Protein AF-A0A5D0XK77-F1 (afdb_monomer_lite)

Sequence (205 aa):
MSGGAGVPVKERVYAAAETISAERPPTVSSVREAAGVSNADATRYLREWREEKAAAGSRIAATPQSVLEQAARLAGSVWADAVALAAEQHAAVEARWVRDSQDKDTELGELVADLDRITTEHTTETAGLRAELAQAAERVTAAESRASLAEEAAAEIRAEISTLTSDLAAARARAETLQHAHDALLQRITPEDTTKEQPREPDSQ

Structure (mmCIF, N/CA/C/O backbone):
data_AF-A0A5D0XK77-F1
#
_entry.id   AF-A0A5D0XK77-F1
#
loop_
_atom_site.group_PDB
_atom_site.id
_atom_site.type_symbol
_atom_site.label_atom_id
_atom_site.label_alt_id
_atom_site.label_comp_id
_atom_site.label_asym_id
_atom_site.label_entity_id
_atom_site.label_seq_id
_atom_site.pdbx_PDB_ins_code
_atom_site.Cartn_x
_atom_site.Cartn_y
_atom_site.Cartn_z
_atom_site.occupancy
_atom_site.B_iso_or_equiv
_atom_site.auth_seq_id
_atom_site.auth_comp_id
_atom_site.auth_asym_id
_atom_site.auth_atom_id
_atom_site.pdbx_PDB_model_num
ATOM 1 N N . MET A 1 1 ? -5.928 16.228 103.025 1.00 36.88 1 MET A N 1
ATOM 2 C CA . MET A 1 1 ? -5.788 15.021 102.183 1.00 36.88 1 MET A CA 1
ATOM 3 C C . MET A 1 1 ? -7.190 14.471 101.968 1.00 36.88 1 MET A C 1
ATOM 5 O O . MET A 1 1 ? -7.782 13.968 102.912 1.00 36.88 1 MET A O 1
ATOM 9 N N . SER A 1 2 ? -7.770 14.734 100.796 1.00 36.78 2 SER A N 1
ATOM 10 C CA . SER A 1 2 ? -9.182 14.470 100.483 1.00 36.78 2 SER A CA 1
ATOM 11 C C . SER A 1 2 ? -9.472 12.973 100.381 1.00 36.78 2 SER A C 1
ATOM 13 O O . SER A 1 2 ? -8.970 12.313 99.477 1.00 36.78 2 SER A O 1
ATOM 15 N N . GLY A 1 3 ? -10.310 12.450 101.277 1.00 38.25 3 GLY A N 1
ATOM 16 C CA . GLY A 1 3 ? -10.939 11.138 101.130 1.00 38.25 3 GLY A CA 1
ATOM 17 C C . GLY A 1 3 ? -12.202 11.273 100.286 1.00 38.25 3 GLY A C 1
ATOM 18 O O . GLY A 1 3 ? -13.253 11.636 100.806 1.00 38.25 3 GLY A O 1
ATOM 19 N N . GLY A 1 4 ? -12.088 11.046 98.977 1.00 40.88 4 GLY A N 1
ATOM 20 C CA . GLY A 1 4 ? -13.243 10.979 98.083 1.00 40.88 4 GLY A CA 1
ATOM 21 C C . GLY A 1 4 ? -14.102 9.757 98.407 1.00 40.88 4 GLY A C 1
ATOM 22 O O . GLY A 1 4 ? -13.574 8.658 98.573 1.00 40.88 4 GLY A O 1
ATOM 23 N N . ALA A 1 5 ? -15.420 9.946 98.495 1.00 49.78 5 ALA A N 1
ATOM 24 C CA . ALA A 1 5 ? -16.385 8.854 98.520 1.00 49.78 5 ALA A CA 1
ATOM 25 C C . ALA A 1 5 ? -16.131 7.947 97.303 1.00 49.78 5 ALA A C 1
ATOM 27 O O . ALA A 1 5 ? -16.272 8.374 96.158 1.00 49.78 5 ALA A O 1
ATOM 28 N N . GLY A 1 6 ? -15.643 6.731 97.552 1.00 56.53 6 GLY A N 1
ATOM 29 C CA . GLY A 1 6 ? -15.184 5.830 96.501 1.00 56.53 6 GLY A CA 1
ATOM 30 C C . GLY A 1 6 ? -16.338 5.391 95.606 1.00 56.53 6 GLY A C 1
ATOM 31 O O . GLY A 1 6 ? -17.315 4.836 96.101 1.00 56.53 6 GLY A O 1
ATOM 32 N N . VAL A 1 7 ? -16.198 5.607 94.295 1.00 73.38 7 VAL A N 1
ATOM 33 C CA . VAL A 1 7 ? -17.106 5.085 93.259 1.00 73.38 7 VAL A CA 1
ATOM 34 C C . VAL A 1 7 ? -17.401 3.604 93.545 1.00 73.38 7 VAL A C 1
ATOM 36 O O . VAL A 1 7 ? -16.442 2.843 93.765 1.00 73.38 7 VAL A O 1
ATOM 39 N N . PRO A 1 8 ? -18.680 3.183 93.574 1.00 85.94 8 PRO A N 1
ATOM 40 C CA . PRO A 1 8 ? -19.057 1.822 93.922 1.00 85.94 8 PRO A CA 1
ATOM 41 C C . PRO A 1 8 ? -18.400 0.808 92.981 1.00 85.94 8 PRO A C 1
ATOM 43 O O . PRO A 1 8 ? -18.187 1.046 91.792 1.00 85.94 8 PRO A O 1
ATOM 46 N N . VAL A 1 9 ? -18.073 -0.362 93.532 1.00 84.25 9 VAL A N 1
ATOM 47 C CA . VAL A 1 9 ? -17.309 -1.425 92.856 1.00 84.25 9 VAL A CA 1
ATOM 48 C C . VAL A 1 9 ? -17.940 -1.836 91.515 1.00 84.25 9 VAL A C 1
ATOM 50 O O . VAL A 1 9 ? -17.213 -2.039 90.544 1.00 84.25 9 VAL A O 1
ATOM 53 N N . LYS A 1 10 ? -19.279 -1.885 91.436 1.00 88.69 10 LYS A N 1
ATOM 54 C CA . LYS A 1 10 ? -20.033 -2.183 90.206 1.00 88.69 10 LYS A CA 1
ATOM 55 C C . LYS A 1 10 ? -19.742 -1.174 89.088 1.00 88.69 10 LYS A C 1
ATOM 57 O O . LYS A 1 10 ? -19.420 -1.578 87.976 1.00 88.69 10 LYS A O 1
ATOM 62 N N . GLU A 1 11 ? -19.799 0.123 89.384 1.00 88.38 11 GLU A N 1
ATOM 63 C CA . GLU A 1 11 ? -19.590 1.189 88.393 1.00 88.38 11 GLU A CA 1
ATOM 64 C C . GLU A 1 11 ? -18.155 1.203 87.862 1.00 88.38 11 GLU A C 1
ATOM 66 O O . GLU A 1 11 ? -17.948 1.366 86.661 1.00 88.38 11 GLU A O 1
ATOM 71 N N . ARG A 1 12 ? -17.159 0.937 88.719 1.00 89.50 12 ARG A N 1
ATOM 72 C CA . ARG A 1 12 ? -15.760 0.812 88.272 1.00 89.50 12 ARG A CA 1
ATOM 73 C C . ARG A 1 12 ? -15.559 -0.370 87.327 1.00 89.50 12 ARG A C 1
ATOM 75 O O . ARG A 1 12 ? -14.852 -0.240 86.332 1.00 89.50 12 ARG A O 1
ATOM 82 N N . VAL A 1 13 ? -16.191 -1.510 87.618 1.00 90.38 13 VAL A N 1
ATOM 83 C CA . VAL A 1 13 ? -16.145 -2.696 86.748 1.00 90.38 13 VAL A CA 1
ATOM 84 C C . VAL A 1 13 ? -16.832 -2.430 85.409 1.00 90.38 13 VAL A C 1
ATOM 86 O O . VAL A 1 13 ? -16.294 -2.818 84.377 1.00 90.38 13 VAL A O 1
ATOM 89 N N . TYR A 1 14 ? -17.974 -1.741 85.405 1.00 92.12 14 TYR A N 1
ATOM 90 C CA . TYR A 1 14 ? -18.723 -1.426 84.184 1.00 92.12 14 TYR A CA 1
ATOM 91 C C . TYR A 1 14 ? -17.971 -0.424 83.304 1.00 92.12 14 TYR A C 1
ATOM 93 O O . TYR A 1 14 ? -17.833 -0.651 82.106 1.00 92.12 14 TYR A O 1
ATOM 101 N N . ALA A 1 15 ? -17.414 0.635 83.896 1.00 91.56 15 ALA A N 1
ATOM 102 C CA . ALA A 1 15 ? -16.595 1.605 83.174 1.00 91.56 15 ALA A CA 1
ATOM 103 C C . ALA A 1 15 ? -15.338 0.952 82.573 1.00 91.56 15 ALA A C 1
ATOM 105 O O . ALA A 1 15 ? -15.026 1.168 81.405 1.00 91.56 15 ALA A O 1
ATOM 106 N N . ALA A 1 16 ? -14.649 0.097 83.337 1.00 89.81 16 ALA A N 1
ATOM 107 C CA . ALA A 1 16 ? -13.505 -0.659 82.832 1.00 89.81 16 ALA A CA 1
ATOM 108 C C . ALA A 1 16 ? -13.902 -1.634 81.711 1.00 89.81 16 ALA A C 1
ATOM 110 O O . ALA A 1 16 ? -13.183 -1.759 80.719 1.00 89.81 16 ALA A O 1
ATOM 111 N N . ALA A 1 17 ? -15.043 -2.315 81.845 1.00 90.44 17 ALA A N 1
ATOM 112 C CA . ALA A 1 17 ? -15.553 -3.223 80.825 1.00 90.44 17 ALA A CA 1
ATOM 113 C C . ALA A 1 17 ? -15.918 -2.487 79.527 1.00 90.44 17 ALA A C 1
ATOM 115 O O . ALA A 1 17 ? -15.561 -2.981 78.460 1.00 90.44 17 ALA A O 1
ATOM 116 N N . GLU A 1 18 ? -16.545 -1.307 79.597 1.00 90.00 18 GLU A N 1
ATOM 117 C CA . GLU A 1 18 ? -16.854 -0.496 78.412 1.00 90.00 18 GLU A CA 1
ATOM 118 C C . GLU A 1 18 ? -15.592 -0.035 77.686 1.00 90.00 18 GLU A C 1
ATOM 120 O O . GLU A 1 18 ? -15.458 -0.302 76.490 1.00 90.00 18 GLU A O 1
ATOM 125 N N . THR A 1 19 ? -14.631 0.548 78.410 1.00 90.94 19 THR A N 1
ATOM 126 C CA . THR A 1 19 ? -13.358 1.004 77.832 1.00 90.94 19 THR A CA 1
ATOM 127 C C . THR A 1 19 ? -12.603 -0.139 77.161 1.00 90.94 19 THR A C 1
ATOM 129 O O . THR A 1 19 ? -12.137 0.004 76.036 1.00 90.94 19 THR A O 1
ATOM 132 N N . ILE A 1 20 ? -12.519 -1.305 77.812 1.00 89.88 20 ILE A N 1
ATOM 133 C CA . ILE A 1 20 ? -11.844 -2.469 77.226 1.00 89.88 20 ILE A CA 1
ATOM 134 C C . ILE A 1 20 ? -12.619 -2.983 76.007 1.00 89.88 20 ILE A C 1
ATOM 136 O O . ILE A 1 20 ? -12.000 -3.326 75.002 1.00 89.88 20 ILE A O 1
ATOM 140 N N . SER A 1 21 ? -13.955 -3.006 76.070 1.00 89.25 21 SER A N 1
ATOM 141 C CA . SER A 1 21 ? -14.803 -3.529 74.993 1.00 89.25 21 SER A CA 1
ATOM 142 C C . SER A 1 21 ? -14.753 -2.732 73.693 1.00 89.25 21 SER A C 1
ATOM 144 O O . SER A 1 21 ? -15.110 -3.286 72.656 1.00 89.25 21 SER A O 1
ATOM 146 N N . ALA A 1 22 ? -14.297 -1.477 73.731 1.00 88.38 22 ALA A N 1
ATOM 147 C CA . ALA A 1 22 ? -14.072 -0.672 72.534 1.00 88.38 22 ALA A CA 1
ATOM 148 C C . ALA A 1 22 ? -12.940 -1.232 71.651 1.00 88.38 22 ALA A C 1
ATOM 150 O O . ALA A 1 22 ? -12.973 -1.063 70.436 1.00 88.38 22 ALA A O 1
ATOM 151 N N . GLU A 1 23 ? -11.965 -1.925 72.247 1.00 87.31 23 GLU A N 1
ATOM 152 C CA . GLU A 1 23 ? -10.785 -2.445 71.545 1.00 87.31 23 GLU A CA 1
ATOM 153 C C . GLU A 1 23 ? -10.752 -3.977 71.484 1.00 87.31 23 GLU A C 1
ATOM 155 O O . GLU A 1 23 ? -10.292 -4.557 70.500 1.00 87.31 23 GLU A O 1
ATOM 160 N N . ARG A 1 24 ? -11.206 -4.662 72.543 1.00 87.69 24 ARG A N 1
ATOM 161 C CA . ARG A 1 24 ? -11.087 -6.122 72.679 1.00 87.69 24 ARG A CA 1
ATOM 162 C C . ARG A 1 24 ? -12.136 -6.721 73.622 1.00 87.69 24 ARG A C 1
ATOM 164 O O . ARG A 1 24 ? -12.625 -6.037 74.517 1.00 87.69 24 ARG A O 1
ATOM 171 N N . PRO A 1 25 ? -12.467 -8.021 73.508 1.00 89.06 25 PRO A N 1
ATOM 172 C CA . PRO A 1 25 ? -13.418 -8.646 74.423 1.00 89.06 25 PRO A CA 1
ATOM 173 C C . PRO A 1 25 ? -12.897 -8.598 75.876 1.00 89.06 25 PRO A C 1
ATOM 175 O O . PRO A 1 25 ? -11.807 -9.109 76.153 1.00 89.06 25 PRO A O 1
ATOM 178 N N . PRO A 1 26 ? -13.647 -8.011 76.830 1.00 90.06 26 PRO A N 1
ATOM 179 C CA . PRO A 1 26 ? -13.177 -7.852 78.200 1.00 90.06 26 PRO A CA 1
ATOM 180 C C . PRO A 1 26 ? -13.084 -9.204 78.907 1.00 90.06 26 PRO A C 1
ATOM 182 O O . PRO A 1 26 ? -14.045 -9.977 78.918 1.00 90.06 26 PRO A O 1
ATOM 185 N N . THR A 1 27 ? -11.941 -9.486 79.533 1.00 92.25 27 THR A N 1
ATOM 186 C CA . THR A 1 27 ? -11.714 -10.684 80.359 1.00 92.25 27 THR A CA 1
ATOM 187 C C . THR A 1 27 ? -11.756 -10.335 81.847 1.00 92.25 27 THR A C 1
ATOM 189 O O . THR A 1 27 ? -11.526 -9.188 82.228 1.00 92.25 27 THR A O 1
ATOM 192 N N . VAL A 1 28 ? -12.010 -11.323 82.713 1.00 89.12 28 VAL A N 1
ATOM 193 C CA . VAL A 1 28 ? -12.039 -11.106 84.174 1.00 89.12 28 VAL A CA 1
ATOM 194 C C . VAL A 1 28 ? -10.702 -10.543 84.670 1.00 89.12 28 VAL A C 1
ATOM 196 O O . VAL A 1 28 ? -10.692 -9.631 85.489 1.00 89.12 28 VAL A O 1
ATOM 199 N N . SER A 1 29 ? -9.576 -11.017 84.121 1.00 89.06 29 SER A N 1
ATOM 200 C CA . SER A 1 29 ? -8.243 -10.525 84.490 1.00 89.06 29 SER A CA 1
ATOM 201 C C . SER A 1 29 ? -8.026 -9.067 84.081 1.00 89.06 29 SER A C 1
ATOM 203 O O . SER A 1 29 ? -7.597 -8.271 84.912 1.00 89.06 29 SER A O 1
ATOM 205 N N . SER A 1 30 ? -8.373 -8.697 82.841 1.00 88.81 30 SER A N 1
ATOM 206 C CA . SER A 1 30 ? -8.177 -7.328 82.341 1.00 88.81 30 SER A CA 1
ATOM 207 C C . SER A 1 30 ? -9.077 -6.313 83.049 1.00 88.81 30 SER A C 1
ATOM 209 O O . SER A 1 30 ? -8.667 -5.187 83.303 1.00 88.81 30 SER A O 1
ATOM 211 N N . VAL A 1 31 ? -10.300 -6.715 83.401 1.00 89.06 31 VAL A N 1
ATOM 212 C CA . VAL A 1 31 ? -11.257 -5.861 84.118 1.00 89.06 31 VAL A CA 1
ATOM 213 C C . VAL A 1 31 ? -10.877 -5.721 85.593 1.00 89.06 31 VAL A C 1
ATOM 215 O O . VAL A 1 31 ? -10.999 -4.636 86.153 1.00 89.06 31 VAL A O 1
ATOM 218 N N . ARG A 1 32 ? -10.354 -6.783 86.219 1.00 92.06 32 ARG A N 1
ATOM 219 C CA . ARG A 1 32 ? -9.823 -6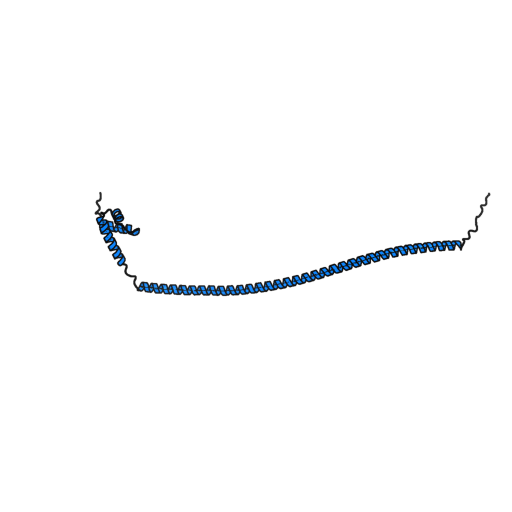.739 87.591 1.00 92.06 32 ARG A CA 1
ATOM 220 C C . ARG A 1 32 ? -8.654 -5.764 87.711 1.00 92.06 32 ARG A C 1
ATOM 222 O O . ARG A 1 32 ? -8.620 -4.978 88.653 1.00 92.06 32 ARG A O 1
ATOM 229 N N . GLU A 1 33 ? -7.720 -5.833 86.766 1.00 88.06 33 GLU A N 1
ATOM 230 C CA . GLU A 1 33 ? -6.540 -4.967 86.714 1.00 88.06 33 GLU A CA 1
ATOM 231 C C . GLU A 1 33 ? -6.928 -3.503 86.473 1.00 88.06 33 GLU A C 1
ATOM 233 O O . GLU A 1 33 ? -6.479 -2.627 87.206 1.00 88.06 33 GLU A O 1
ATOM 238 N N . ALA A 1 34 ? -7.840 -3.246 85.531 1.00 86.12 34 ALA A N 1
ATOM 239 C CA . ALA A 1 34 ? -8.288 -1.894 85.204 1.00 86.12 34 ALA A CA 1
ATOM 240 C C . ALA A 1 34 ? -9.203 -1.255 86.271 1.00 86.12 34 ALA A C 1
ATOM 242 O O . ALA A 1 34 ? -9.146 -0.045 86.476 1.00 86.12 34 ALA A O 1
ATOM 243 N N . ALA A 1 35 ? -10.044 -2.035 86.964 1.00 86.44 35 ALA A N 1
ATOM 244 C CA . ALA A 1 35 ? -10.983 -1.522 87.974 1.00 86.44 35 ALA A CA 1
ATOM 245 C C . ALA A 1 35 ? -10.446 -1.569 89.421 1.00 86.44 35 ALA A C 1
ATOM 247 O O . ALA A 1 35 ? -11.066 -0.990 90.324 1.00 86.44 35 ALA A O 1
ATOM 248 N N . GLY A 1 36 ? -9.334 -2.279 89.661 1.00 85.62 36 GLY A N 1
ATOM 249 C CA . GLY A 1 36 ? -8.714 -2.434 90.982 1.00 85.62 36 GLY A CA 1
ATOM 250 C C . GLY A 1 36 ? -9.610 -3.151 91.999 1.00 85.62 36 GLY A C 1
ATOM 251 O O . GLY A 1 36 ? -9.733 -2.708 93.140 1.00 85.62 36 GLY A O 1
ATOM 252 N N . VAL A 1 37 ? -10.306 -4.213 91.579 1.00 90.19 37 VAL A N 1
ATOM 253 C CA . VAL A 1 37 ? -11.315 -4.925 92.395 1.00 90.19 37 VAL A CA 1
ATOM 254 C C . VAL A 1 37 ? -10.905 -6.367 92.707 1.00 90.19 37 VAL A C 1
ATOM 256 O O . VAL A 1 37 ? -9.938 -6.891 92.153 1.00 90.19 37 VAL A O 1
ATOM 259 N N . SER A 1 38 ? -11.645 -7.036 93.597 1.00 88.44 38 SER A N 1
ATOM 260 C CA . SER A 1 38 ? -11.441 -8.461 93.868 1.00 88.44 38 SER A CA 1
ATOM 261 C C . SER A 1 38 ? -11.836 -9.322 92.655 1.00 88.44 38 SER A C 1
ATOM 263 O O . SER A 1 38 ? -12.651 -8.923 91.820 1.00 88.44 38 SER A O 1
ATOM 265 N N . ASN A 1 39 ? -11.283 -10.535 92.553 1.00 87.88 39 ASN A N 1
ATOM 266 C CA . ASN A 1 39 ? -11.641 -11.471 91.477 1.00 87.88 39 ASN A CA 1
ATOM 267 C C . ASN A 1 39 ? -13.135 -11.865 91.513 1.00 87.88 39 ASN A C 1
ATOM 269 O O . ASN A 1 39 ? -13.759 -12.055 90.467 1.00 87.88 39 ASN A O 1
ATOM 273 N N . ALA A 1 40 ? -13.715 -11.956 92.715 1.00 88.50 40 ALA A N 1
ATOM 274 C CA . ALA A 1 40 ? -15.128 -12.273 92.906 1.00 88.50 40 ALA A CA 1
ATOM 275 C C . ALA A 1 40 ? -16.035 -11.160 92.354 1.00 88.50 40 ALA A C 1
ATOM 277 O O . ALA A 1 40 ? -16.968 -11.445 91.601 1.00 88.50 40 ALA A O 1
ATOM 278 N N . ASP A 1 41 ? -15.709 -9.897 92.647 1.00 88.56 41 ASP A N 1
ATOM 279 C CA . ASP A 1 41 ? -16.465 -8.741 92.156 1.00 88.56 41 ASP A CA 1
ATOM 280 C C . ASP A 1 41 ? -16.315 -8.562 90.642 1.00 88.56 41 ASP A C 1
ATOM 282 O O . ASP A 1 41 ? -17.305 -8.334 89.948 1.00 88.56 41 ASP A O 1
ATOM 286 N N . ALA A 1 42 ? -15.098 -8.731 90.106 1.00 88.12 42 ALA A N 1
ATOM 287 C CA . ALA A 1 42 ? -14.850 -8.675 88.664 1.00 88.12 42 ALA A CA 1
ATOM 288 C C . ALA A 1 42 ? -15.654 -9.742 87.910 1.00 88.12 42 ALA A C 1
ATOM 290 O O . ALA A 1 42 ? -16.276 -9.436 86.899 1.00 88.12 42 ALA A O 1
ATOM 291 N N . THR A 1 43 ? -15.687 -10.982 88.409 1.00 89.25 43 THR A N 1
ATOM 292 C CA . THR A 1 43 ? -16.441 -12.077 87.776 1.00 89.25 43 THR A CA 1
ATOM 293 C C . THR A 1 43 ? -17.946 -11.815 87.810 1.00 89.25 43 THR A C 1
ATOM 295 O O . THR A 1 43 ? -18.623 -11.981 86.794 1.00 89.25 43 THR A O 1
ATOM 298 N N . ARG A 1 44 ? -18.471 -11.378 88.962 1.00 90.75 44 ARG A N 1
ATOM 299 C CA . ARG A 1 44 ? -19.900 -11.107 89.141 1.00 90.75 44 ARG A CA 1
ATOM 300 C C . ARG A 1 44 ? -20.369 -9.953 88.258 1.00 90.75 44 ARG A C 1
ATOM 302 O O . ARG A 1 44 ? -21.277 -10.136 87.451 1.00 90.75 44 ARG A O 1
ATOM 309 N N . TYR A 1 45 ? -19.738 -8.789 88.381 1.00 91.88 45 TYR A N 1
ATOM 310 C CA . TYR A 1 45 ? -20.198 -7.585 87.694 1.00 91.88 45 TYR A CA 1
ATOM 311 C C . TYR A 1 45 ? -19.871 -7.595 86.197 1.00 91.88 45 TYR A C 1
ATOM 313 O O . TYR A 1 45 ? -20.648 -7.048 85.424 1.00 91.88 45 TYR A O 1
ATOM 321 N N . LEU A 1 46 ? -18.807 -8.276 85.747 1.00 91.38 46 LEU A N 1
ATOM 322 C CA . LEU A 1 46 ? -18.573 -8.474 84.310 1.00 91.38 46 LEU A CA 1
ATOM 323 C C . LEU A 1 46 ? -19.642 -9.371 83.676 1.00 91.38 46 LEU A C 1
ATOM 325 O O . LEU A 1 46 ? -20.032 -9.134 82.534 1.00 91.38 46 LEU A O 1
ATOM 329 N N . ARG A 1 47 ? -20.125 -10.395 84.396 1.00 91.62 47 ARG A N 1
ATOM 330 C CA . ARG A 1 47 ? -21.238 -11.226 83.920 1.00 91.62 47 ARG A CA 1
ATOM 331 C C . ARG A 1 47 ? -22.521 -10.404 83.810 1.00 91.62 47 ARG A C 1
ATOM 333 O O . ARG A 1 47 ? -23.130 -10.415 82.747 1.00 91.62 47 ARG A O 1
ATOM 340 N N . GLU A 1 48 ? -22.862 -9.647 84.854 1.00 92.62 48 GLU A N 1
ATOM 341 C CA . GLU A 1 48 ? -24.026 -8.748 84.842 1.00 92.62 48 GLU A CA 1
ATOM 342 C C . GLU A 1 48 ? -23.926 -7.717 83.698 1.00 92.62 48 GLU A C 1
ATOM 344 O O . GLU A 1 48 ? -24.881 -7.537 82.953 1.00 92.62 48 GLU A O 1
ATOM 349 N N . TRP A 1 49 ? -22.752 -7.114 83.468 1.00 93.00 49 TRP A N 1
ATOM 350 C CA . TRP A 1 49 ? -22.533 -6.180 82.355 1.00 93.00 49 TRP A CA 1
ATOM 351 C C . TRP A 1 49 ? -22.710 -6.843 80.980 1.00 93.00 49 TRP A C 1
ATOM 353 O O . TRP A 1 49 ? -23.312 -6.256 80.084 1.00 93.00 49 TRP A O 1
ATOM 363 N N . ARG A 1 50 ? -22.221 -8.079 80.791 1.00 89.94 50 ARG A N 1
ATOM 364 C CA . ARG A 1 50 ? -22.414 -8.822 79.530 1.00 89.94 50 ARG A CA 1
ATOM 365 C C . ARG A 1 50 ? -23.887 -9.136 79.282 1.00 89.94 50 ARG A C 1
ATOM 367 O O . ARG A 1 50 ? -24.341 -9.017 78.148 1.00 89.94 50 ARG A O 1
ATOM 374 N N . GLU A 1 51 ? -24.615 -9.526 80.324 1.00 89.06 51 GLU A N 1
ATOM 375 C CA . GLU A 1 51 ? -26.058 -9.779 80.263 1.00 89.06 51 GLU A CA 1
ATOM 376 C C . GLU A 1 51 ? -26.831 -8.488 79.943 1.00 89.06 51 GLU A C 1
ATOM 378 O O . GLU A 1 51 ? -27.678 -8.490 79.049 1.00 89.06 51 GLU A O 1
ATOM 383 N N . GLU A 1 52 ? -26.485 -7.363 80.578 1.00 86.62 52 GLU A N 1
ATOM 384 C CA . GLU A 1 52 ? -27.087 -6.052 80.301 1.00 86.62 52 GLU A CA 1
ATOM 385 C C . GLU A 1 52 ? -26.772 -5.555 78.877 1.00 86.62 52 GLU A C 1
ATOM 387 O O . GLU A 1 52 ? -27.672 -5.078 78.183 1.00 86.62 52 GLU A O 1
ATOM 392 N N . LYS A 1 53 ? -25.535 -5.723 78.388 1.00 83.75 53 LYS A N 1
ATOM 393 C CA . LYS A 1 53 ? -25.128 -5.332 77.025 1.00 83.75 53 LYS A CA 1
ATOM 394 C C . LYS A 1 53 ? -25.787 -6.201 75.951 1.00 83.75 53 LYS A C 1
ATOM 396 O O . LYS A 1 53 ? -26.230 -5.679 74.929 1.00 83.75 53 LYS A O 1
ATOM 401 N N . ALA A 1 54 ? -25.923 -7.505 76.193 1.00 81.56 54 ALA A N 1
ATOM 402 C CA . ALA A 1 54 ? -26.674 -8.403 75.316 1.00 81.56 54 ALA A CA 1
ATOM 403 C C . ALA A 1 54 ? -28.171 -8.044 75.286 1.00 81.56 54 ALA A C 1
ATOM 405 O O . ALA A 1 54 ? -28.774 -7.965 74.213 1.00 81.56 54 ALA A O 1
ATOM 406 N N . ALA A 1 55 ? -28.760 -7.742 76.447 1.00 78.69 55 ALA A N 1
ATOM 407 C CA . ALA A 1 55 ? -30.142 -7.282 76.542 1.00 78.69 55 ALA A CA 1
ATOM 408 C C . ALA A 1 55 ? -30.354 -5.910 75.878 1.00 78.69 55 ALA A C 1
ATOM 410 O O . ALA A 1 55 ? -31.411 -5.671 75.300 1.00 78.69 55 ALA A O 1
ATOM 411 N N . ALA A 1 56 ? -29.362 -5.016 75.918 1.00 74.56 56 ALA A N 1
ATOM 412 C CA . ALA A 1 56 ? -29.391 -3.736 75.211 1.00 74.56 56 ALA A CA 1
ATOM 413 C C . ALA A 1 56 ? -29.285 -3.912 73.686 1.00 74.56 56 ALA A C 1
ATOM 415 O O . ALA A 1 56 ? -30.030 -3.265 72.953 1.00 74.56 56 ALA A O 1
ATOM 416 N N . GLY A 1 57 ? -28.443 -4.834 73.202 1.00 64.75 57 GLY A N 1
ATOM 417 C CA . GLY A 1 57 ? -28.365 -5.193 71.778 1.00 64.75 57 GLY A CA 1
ATOM 418 C C . GLY A 1 57 ? -29.677 -5.771 71.235 1.00 64.75 57 GLY A C 1
ATOM 419 O O . GLY A 1 57 ? -30.075 -5.467 70.114 1.00 64.75 57 GLY A O 1
ATOM 420 N N . SER A 1 58 ? -30.414 -6.510 72.067 1.00 59.28 58 SER A N 1
ATOM 421 C CA . SER A 1 58 ? -31.765 -7.000 71.761 1.00 59.28 58 SER A CA 1
ATOM 422 C C . SER A 1 58 ? -32.837 -5.896 71.693 1.00 59.28 58 SER A C 1
ATOM 424 O O . SER A 1 58 ? -33.944 -6.175 71.233 1.00 59.28 58 SER A O 1
ATOM 426 N N . ARG A 1 59 ? -32.559 -4.667 72.158 1.00 57.25 59 ARG A N 1
ATOM 427 C CA . ARG A 1 59 ? -33.499 -3.526 72.122 1.00 57.25 59 ARG A CA 1
ATOM 428 C C . ARG A 1 59 ? -33.323 -2.622 70.904 1.00 57.25 59 ARG A C 1
ATOM 430 O O . ARG A 1 59 ? -34.038 -1.626 70.802 1.00 57.25 59 ARG A O 1
ATOM 437 N N . ILE A 1 60 ? -32.410 -2.940 69.983 1.00 59.94 60 ILE A N 1
ATOM 438 C CA . ILE A 1 60 ? -32.393 -2.280 68.676 1.00 59.94 60 ILE A CA 1
ATOM 439 C C . ILE A 1 60 ? -33.671 -2.726 67.962 1.00 59.94 60 ILE A C 1
ATOM 441 O O . ILE A 1 60 ? -33.764 -3.848 67.469 1.00 59.94 60 ILE A O 1
ATOM 445 N N . ALA A 1 61 ? -34.694 -1.872 68.002 1.00 64.94 61 ALA A N 1
ATOM 446 C CA . ALA A 1 61 ? -35.966 -2.126 67.348 1.00 64.94 61 ALA A CA 1
ATOM 447 C C . ALA A 1 61 ? -35.720 -2.454 65.869 1.00 64.94 61 ALA A C 1
ATOM 449 O O . ALA A 1 61 ? -34.903 -1.801 65.216 1.00 64.94 61 ALA A O 1
ATOM 450 N N . ALA A 1 62 ? -36.418 -3.470 65.356 1.00 74.38 62 ALA A N 1
ATOM 451 C CA . ALA A 1 62 ? -36.370 -3.812 63.941 1.00 74.38 62 ALA A CA 1
ATOM 452 C C . ALA A 1 62 ? -36.608 -2.551 63.097 1.00 74.38 62 ALA A C 1
ATOM 454 O O . ALA A 1 62 ? -37.502 -1.755 63.406 1.00 74.38 62 ALA A O 1
ATOM 455 N N . THR A 1 63 ? -35.792 -2.353 62.058 1.00 77.25 63 THR A N 1
ATOM 456 C CA . THR A 1 63 ? -35.943 -1.222 61.139 1.00 77.25 63 THR A CA 1
ATOM 457 C C . THR A 1 63 ? -37.393 -1.165 60.646 1.00 77.25 63 THR A C 1
ATOM 459 O O . THR A 1 63 ? -37.902 -2.190 60.187 1.00 77.25 63 THR A O 1
ATOM 462 N N . PRO A 1 64 ? -38.083 -0.013 60.747 1.00 88.94 64 PRO A N 1
ATOM 463 C CA . PRO A 1 64 ? -39.483 0.081 60.354 1.00 88.94 64 PRO A CA 1
ATOM 464 C C . PRO A 1 64 ? -39.693 -0.352 58.901 1.00 88.94 64 PRO A C 1
ATOM 466 O O . PRO A 1 64 ? -38.961 0.081 58.010 1.00 88.94 64 PRO A O 1
ATOM 469 N N . GLN A 1 65 ? -40.724 -1.162 58.654 1.00 85.69 65 GLN A N 1
ATOM 470 C CA . GLN A 1 65 ? -41.011 -1.730 57.331 1.00 85.69 65 GLN A CA 1
ATOM 471 C C . GLN A 1 65 ? -41.163 -0.657 56.240 1.00 85.69 65 GLN A C 1
ATOM 473 O O . GLN A 1 65 ? -40.716 -0.848 55.113 1.00 85.69 65 GLN A O 1
ATOM 478 N N . SER A 1 66 ? -41.709 0.510 56.589 1.00 89.31 66 SER A N 1
ATOM 479 C CA . SER A 1 66 ? -41.844 1.650 55.676 1.00 89.31 66 SER A CA 1
ATOM 480 C C . SER A 1 66 ? -40.502 2.164 55.142 1.00 89.31 66 SER A C 1
ATOM 482 O O . SER A 1 66 ? -40.423 2.573 53.986 1.00 89.31 66 SER A O 1
ATOM 484 N N . VAL A 1 67 ? -39.436 2.113 55.948 1.00 91.88 67 VAL A N 1
ATOM 485 C CA . VAL A 1 67 ? -38.084 2.514 55.529 1.00 91.88 67 VAL A CA 1
ATOM 486 C C . VAL A 1 67 ? -37.501 1.482 54.566 1.00 91.88 67 VAL A C 1
ATOM 488 O O . VAL A 1 67 ? -36.897 1.857 53.564 1.00 91.88 67 VAL A O 1
ATOM 491 N N . LEU A 1 68 ? -37.726 0.189 54.819 1.00 92.62 68 LEU A N 1
ATOM 492 C CA . LEU A 1 68 ? -37.290 -0.886 53.921 1.00 92.62 68 LEU A CA 1
ATOM 493 C C . LEU A 1 68 ? -38.001 -0.811 52.563 1.00 92.62 68 LEU A C 1
ATOM 495 O O . LEU A 1 68 ? -37.359 -0.948 51.524 1.00 92.62 68 LEU A O 1
ATOM 499 N N . GLU A 1 69 ? -39.304 -0.529 52.551 1.00 94.81 69 GLU A N 1
ATOM 500 C CA . GLU A 1 69 ? -40.071 -0.343 51.315 1.00 94.81 69 GLU A CA 1
ATOM 501 C C . GLU A 1 69 ? -39.605 0.878 50.517 1.00 94.81 69 GLU A C 1
ATOM 503 O O . GLU A 1 69 ? -39.484 0.808 49.294 1.00 94.81 69 GLU A O 1
ATOM 508 N N . GLN A 1 70 ? -39.315 1.997 51.188 1.00 95.81 70 GLN A N 1
ATOM 509 C CA . GLN A 1 70 ? -38.765 3.186 50.535 1.00 95.81 70 GLN A CA 1
ATOM 510 C C . GLN A 1 70 ? -37.368 2.924 49.968 1.00 95.81 70 GLN A C 1
ATOM 512 O O . GLN A 1 70 ? -37.099 3.293 48.825 1.00 95.81 70 GLN A O 1
ATOM 517 N N . ALA A 1 71 ? -36.506 2.236 50.721 1.00 94.00 71 ALA A N 1
ATOM 518 C CA . ALA A 1 71 ? -35.182 1.841 50.256 1.00 94.00 71 ALA A CA 1
ATOM 519 C C . ALA A 1 71 ? -35.264 0.918 49.029 1.00 94.00 71 ALA A C 1
ATOM 521 O O . ALA A 1 71 ? -34.538 1.127 48.060 1.00 94.00 71 ALA A O 1
ATOM 522 N N . ALA A 1 72 ? -36.189 -0.046 49.022 1.00 95.06 72 ALA A N 1
ATOM 523 C CA . ALA A 1 72 ? -36.409 -0.928 47.879 1.00 95.06 72 ALA A CA 1
ATOM 524 C C . ALA A 1 72 ? -36.909 -0.166 46.639 1.00 95.06 72 ALA A C 1
ATOM 526 O O . ALA A 1 72 ? -36.438 -0.422 45.532 1.00 95.06 72 ALA A O 1
ATOM 527 N N . ARG A 1 73 ? -37.821 0.803 46.811 1.00 96.19 73 ARG A N 1
ATOM 528 C CA . ARG A 1 73 ? -38.301 1.653 45.705 1.00 96.19 73 ARG A CA 1
ATOM 529 C C . ARG A 1 73 ? -37.184 2.516 45.121 1.00 96.19 73 ARG A C 1
ATOM 531 O O . ARG A 1 73 ? -37.058 2.575 43.904 1.00 96.19 73 ARG A O 1
ATOM 538 N N . LEU A 1 74 ? -36.369 3.138 45.975 1.00 97.38 74 LEU A N 1
ATOM 539 C CA . LEU A 1 74 ? -35.213 3.939 45.557 1.00 97.38 74 LEU A CA 1
ATOM 540 C C . LEU A 1 74 ? -34.160 3.086 44.844 1.00 97.38 74 LEU A C 1
ATOM 542 O O . LEU A 1 74 ? -33.649 3.481 43.802 1.00 97.38 74 LEU A O 1
ATOM 546 N N . ALA A 1 75 ? -33.857 1.895 45.364 1.00 96.75 75 ALA A N 1
ATOM 547 C CA . ALA A 1 75 ? -32.948 0.967 44.698 1.00 96.75 75 ALA A CA 1
ATOM 548 C C . ALA A 1 75 ? -33.483 0.555 43.317 1.00 96.75 75 ALA A C 1
ATOM 550 O O . ALA A 1 75 ? -32.724 0.513 42.352 1.00 96.75 75 ALA A O 1
ATOM 551 N N . GLY A 1 76 ? -34.794 0.315 43.209 1.00 97.31 76 GLY A N 1
ATOM 552 C CA . GLY A 1 76 ? -35.460 0.020 41.943 1.00 97.31 76 GLY A CA 1
ATOM 553 C C . GLY A 1 76 ? -35.377 1.167 40.933 1.00 97.31 76 GLY A C 1
ATOM 554 O O . GLY A 1 76 ? -35.068 0.915 39.771 1.00 97.31 76 GLY A O 1
ATOM 555 N N . SER A 1 77 ? -35.599 2.417 41.360 1.00 97.75 77 SER A N 1
ATOM 556 C CA . SER A 1 77 ? -35.492 3.577 40.464 1.00 97.75 77 SER A CA 1
ATOM 557 C C . SER A 1 77 ? -34.053 3.817 40.014 1.00 97.75 77 SER A C 1
ATOM 559 O O . SER A 1 77 ? -33.812 3.962 38.823 1.00 97.75 77 SER A O 1
ATOM 561 N N . VAL A 1 78 ? -33.084 3.760 40.935 1.00 98.19 78 VAL A N 1
ATOM 562 C CA . VAL A 1 78 ? -31.658 3.925 40.601 1.00 98.19 78 VAL A CA 1
ATOM 563 C C . VAL A 1 78 ? -31.186 2.832 39.643 1.00 98.19 78 VAL A C 1
ATOM 565 O O . VAL A 1 78 ? -30.427 3.109 38.719 1.00 98.19 78 VAL A O 1
ATOM 568 N N . TRP A 1 79 ? -31.643 1.592 39.831 1.00 98.06 79 TRP A N 1
ATOM 569 C CA . TRP A 1 79 ? -31.335 0.507 38.905 1.00 98.06 79 TRP A CA 1
ATOM 570 C C . TRP A 1 79 ? -31.947 0.739 37.521 1.00 98.06 79 TRP A C 1
ATOM 572 O O . TRP A 1 79 ? -31.261 0.557 36.520 1.00 98.06 79 TRP A O 1
ATOM 582 N N . ALA A 1 80 ? -33.212 1.161 37.451 1.00 98.06 80 ALA A N 1
ATOM 583 C CA . ALA A 1 80 ? -33.866 1.467 36.182 1.00 98.06 80 ALA A CA 1
ATOM 584 C C . ALA A 1 80 ? -33.140 2.591 35.425 1.00 98.06 80 ALA A C 1
ATOM 586 O O . ALA A 1 80 ? -32.868 2.439 34.235 1.00 98.06 80 ALA A O 1
ATOM 587 N N . ASP A 1 81 ? -32.751 3.659 36.125 1.00 98.12 81 ASP A N 1
ATOM 588 C CA . ASP A 1 81 ? -31.989 4.772 35.551 1.00 98.12 81 ASP A CA 1
ATOM 589 C C . ASP A 1 81 ? -30.602 4.315 35.076 1.00 98.12 81 ASP A C 1
ATOM 591 O O . ASP A 1 81 ? -30.166 4.665 33.979 1.00 98.12 81 ASP A O 1
ATOM 595 N N . ALA A 1 82 ? -29.917 3.477 35.863 1.00 98.06 82 ALA A N 1
ATOM 596 C CA . ALA A 1 82 ? -28.623 2.917 35.486 1.00 98.06 82 ALA A CA 1
ATOM 597 C C . ALA A 1 82 ? -28.719 2.026 34.237 1.00 98.06 82 ALA A C 1
ATOM 599 O O . ALA A 1 82 ? -27.859 2.104 33.360 1.00 98.06 82 ALA A O 1
ATOM 600 N N . VAL A 1 83 ? -29.769 1.205 34.129 1.00 98.50 83 VAL A N 1
ATOM 601 C CA . VAL A 1 83 ? -30.021 0.362 32.950 1.00 98.50 83 VAL A CA 1
ATOM 602 C C . VAL A 1 83 ? -30.348 1.215 31.726 1.00 98.50 83 VAL A C 1
ATOM 604 O O . VAL A 1 83 ? -29.816 0.945 30.650 1.00 98.50 83 VAL A O 1
ATOM 607 N N . ALA A 1 84 ? -31.174 2.253 31.878 1.00 98.25 84 ALA A N 1
ATOM 608 C CA . ALA A 1 84 ? -31.499 3.172 30.790 1.00 98.25 84 ALA A CA 1
ATOM 609 C C . ALA A 1 84 ? -30.241 3.886 30.272 1.00 98.25 84 ALA A C 1
ATOM 611 O O . ALA A 1 84 ? -29.962 3.852 29.074 1.00 98.25 84 ALA A O 1
ATOM 612 N N . LEU A 1 85 ? -29.421 4.428 31.177 1.00 98.25 85 LEU A N 1
ATOM 613 C CA . LEU A 1 85 ? -28.167 5.087 30.821 1.00 98.25 85 LEU A CA 1
ATOM 614 C C . LEU A 1 85 ? -27.178 4.125 30.145 1.00 98.25 85 LEU A C 1
ATOM 616 O O . LEU A 1 85 ? -26.524 4.491 29.169 1.00 98.25 85 LEU A O 1
ATOM 620 N N . ALA A 1 86 ? -27.069 2.886 30.633 1.00 98.38 86 ALA A N 1
ATOM 621 C CA . ALA A 1 86 ?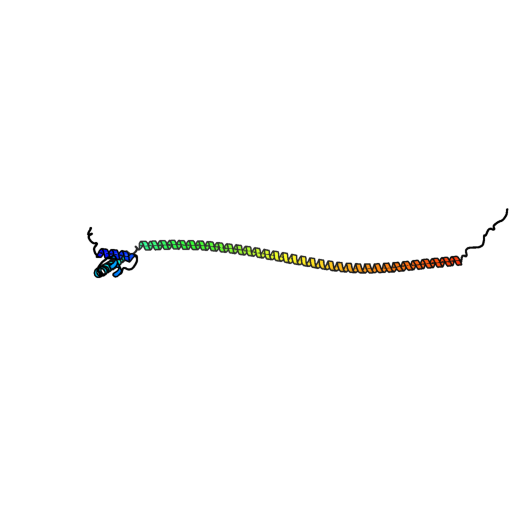 -26.217 1.874 30.015 1.00 98.38 86 ALA A CA 1
ATOM 622 C C . ALA A 1 86 ? -26.690 1.513 28.597 1.00 98.38 86 ALA A C 1
ATOM 624 O O . ALA A 1 86 ? -25.863 1.379 27.694 1.00 98.38 86 ALA A O 1
ATOM 625 N N . ALA A 1 87 ? -28.004 1.397 28.383 1.00 98.25 87 ALA A N 1
ATOM 626 C CA . ALA A 1 87 ? -28.578 1.129 27.067 1.00 98.25 87 ALA A CA 1
ATOM 627 C C . ALA A 1 87 ? -28.324 2.285 26.086 1.00 98.25 87 ALA A C 1
ATOM 629 O O . ALA A 1 87 ? -27.931 2.043 24.944 1.00 98.25 87 ALA A O 1
ATOM 630 N N . GLU A 1 88 ? -28.477 3.534 26.533 1.00 98.38 88 GLU A N 1
ATOM 631 C CA . GLU A 1 88 ? -28.173 4.724 25.729 1.00 98.38 88 GLU A CA 1
ATOM 632 C C . GLU A 1 88 ? -26.692 4.786 25.334 1.00 98.38 88 GLU A C 1
ATOM 634 O O . GLU A 1 88 ? -26.365 5.005 24.165 1.00 98.38 88 GLU A O 1
ATOM 639 N N . GLN A 1 89 ? -25.785 4.543 26.285 1.00 98.31 89 GLN A N 1
ATOM 640 C CA . GLN A 1 89 ? -24.346 4.517 26.011 1.00 98.31 89 GLN A CA 1
ATOM 641 C C . GLN A 1 89 ? -23.972 3.391 25.046 1.00 98.31 89 GLN A C 1
ATOM 643 O O . GLN A 1 89 ? -23.197 3.619 24.117 1.00 98.31 89 GLN A O 1
ATOM 648 N N . HIS A 1 90 ? -24.542 2.197 25.227 1.00 98.25 90 HIS A N 1
ATOM 649 C CA . HIS A 1 90 ? -24.323 1.076 24.319 1.00 98.25 90 HIS A CA 1
ATOM 650 C C . HIS A 1 90 ? -24.775 1.419 22.897 1.00 98.25 90 HIS A C 1
ATOM 652 O O . HIS A 1 90 ? -23.996 1.272 21.958 1.00 98.25 90 HIS A O 1
ATOM 658 N N . ALA A 1 91 ? -25.990 1.949 22.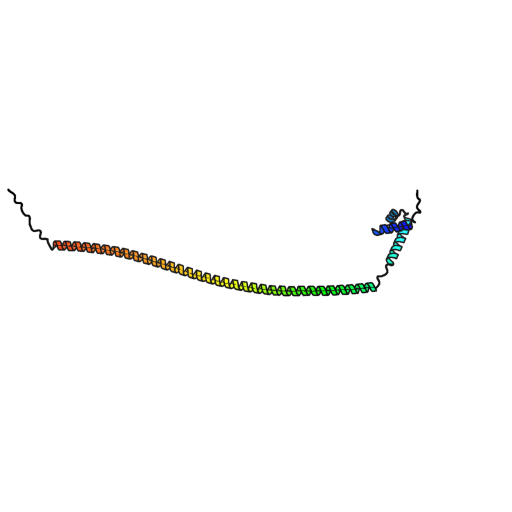738 1.00 98.38 91 ALA A N 1
ATOM 659 C CA . ALA A 1 91 ? -26.515 2.348 21.435 1.00 98.38 91 ALA A CA 1
ATOM 660 C C . ALA A 1 91 ? -25.649 3.432 20.768 1.00 98.38 91 ALA A C 1
ATOM 662 O O . ALA A 1 91 ? -25.410 3.383 19.561 1.00 98.38 91 ALA A O 1
ATOM 663 N N . ALA A 1 92 ? -25.130 4.390 21.542 1.00 98.19 92 ALA A N 1
ATOM 664 C CA . ALA A 1 92 ? -24.229 5.420 21.028 1.00 98.19 92 ALA A CA 1
ATOM 665 C C . ALA A 1 92 ? -22.886 4.839 20.545 1.00 98.19 92 ALA A C 1
ATOM 667 O O . ALA A 1 92 ? -22.382 5.242 19.491 1.00 98.19 92 ALA A O 1
ATOM 668 N N . VAL A 1 93 ? -22.315 3.8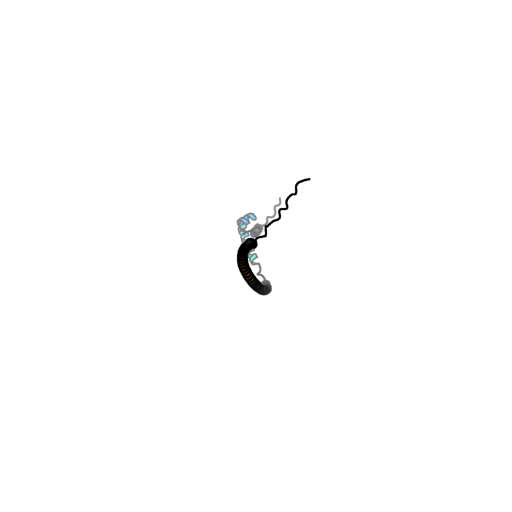88 21.292 1.00 98.50 93 VAL A N 1
ATOM 669 C CA . VAL A 1 93 ? -21.078 3.189 20.912 1.00 98.50 93 VAL A CA 1
ATOM 670 C C . VAL A 1 93 ? -21.298 2.333 19.669 1.00 98.50 93 VAL A C 1
ATOM 672 O O . VAL A 1 93 ? -20.489 2.399 18.748 1.00 98.50 93 VAL A O 1
ATOM 675 N N . GLU A 1 94 ? -22.399 1.589 19.601 1.00 98.56 94 GLU A N 1
ATOM 676 C CA . GLU A 1 94 ? -22.748 0.748 18.455 1.00 98.56 94 GLU A CA 1
ATOM 677 C C . GLU A 1 94 ? -22.959 1.588 17.189 1.00 98.56 94 GLU A C 1
ATOM 679 O O . GLU A 1 94 ? -22.362 1.308 16.151 1.00 98.56 94 GLU A O 1
ATOM 684 N N . ALA A 1 95 ? -23.699 2.696 17.284 1.00 98.31 95 ALA A N 1
ATOM 685 C CA . ALA A 1 95 ? -23.892 3.616 16.164 1.00 98.31 95 ALA A CA 1
ATOM 686 C C . ALA A 1 95 ? -22.572 4.239 15.682 1.00 98.31 95 ALA A C 1
ATOM 688 O O . ALA A 1 95 ? -22.376 4.437 14.482 1.00 98.31 95 ALA A O 1
ATOM 689 N N . ARG A 1 96 ? -21.653 4.558 16.603 1.00 98.44 96 ARG A N 1
ATOM 690 C CA . ARG A 1 96 ? -20.312 5.022 16.235 1.00 98.44 96 ARG A CA 1
ATOM 691 C C . ARG A 1 96 ? -19.508 3.916 15.562 1.00 98.44 96 ARG A C 1
ATOM 693 O O . ARG A 1 96 ? -18.900 4.178 14.537 1.00 98.44 96 ARG A O 1
ATOM 700 N N . TRP A 1 97 ? -19.528 2.704 16.103 1.00 98.31 97 TRP A N 1
ATOM 701 C CA . TRP A 1 97 ? -18.801 1.572 15.538 1.00 98.31 97 TRP A CA 1
ATOM 702 C C . TRP A 1 97 ? -19.263 1.240 14.115 1.00 98.31 97 TRP A C 1
ATOM 704 O O . TRP A 1 97 ? -18.422 1.039 13.244 1.00 98.31 97 TRP A O 1
ATOM 714 N N . VAL A 1 98 ? -20.574 1.257 13.853 1.00 98.62 98 VAL A N 1
ATOM 715 C CA . VAL A 1 98 ? -21.120 1.037 12.504 1.00 98.62 98 VAL A CA 1
ATOM 716 C C . VAL A 1 98 ? -20.630 2.107 11.527 1.00 98.62 98 VAL A C 1
ATOM 718 O O . VAL A 1 98 ? -20.189 1.757 10.436 1.00 98.62 98 VAL A O 1
ATOM 721 N N . ARG A 1 99 ? -20.654 3.390 11.916 1.00 98.38 99 ARG A N 1
ATOM 722 C CA . ARG A 1 99 ? -20.117 4.478 11.079 1.00 98.38 99 ARG A CA 1
ATOM 723 C C . ARG A 1 99 ? -18.624 4.312 10.823 1.00 98.38 99 ARG A C 1
ATOM 725 O O . ARG A 1 99 ? -18.220 4.251 9.673 1.00 98.38 99 ARG A O 1
ATOM 732 N N . ASP A 1 100 ? -17.833 4.124 11.877 1.00 98.25 100 ASP A N 1
ATOM 733 C CA . ASP A 1 100 ? -16.386 3.931 11.761 1.00 98.25 100 ASP A CA 1
ATOM 734 C C . ASP A 1 100 ? -16.040 2.694 10.904 1.00 98.25 100 ASP A C 1
ATOM 736 O O . ASP A 1 100 ? -14.971 2.650 10.302 1.00 98.25 100 ASP A O 1
ATOM 740 N N . SER A 1 101 ? -16.895 1.664 10.876 1.00 98.44 101 SER A N 1
ATOM 741 C CA . SER A 1 101 ? -16.723 0.500 9.997 1.00 98.44 101 SER A CA 1
ATOM 742 C C . SER A 1 101 ? -17.020 0.849 8.541 1.00 98.44 101 SER A C 1
ATOM 744 O O . SER A 1 101 ? -16.230 0.504 7.672 1.00 98.44 101 SER A O 1
ATOM 746 N N . GLN A 1 102 ? -18.120 1.555 8.275 1.00 98.44 102 GLN A N 1
ATOM 747 C CA . GLN A 1 102 ? -18.496 1.982 6.924 1.00 98.44 102 GLN A CA 1
ATOM 748 C C . GLN A 1 102 ? -17.469 2.942 6.317 1.00 98.44 102 GLN A C 1
ATOM 750 O O . GLN A 1 102 ? -17.109 2.794 5.149 1.00 98.44 102 GLN A O 1
ATOM 755 N N . ASP A 1 103 ? -16.973 3.888 7.114 1.00 98.38 103 ASP A N 1
ATOM 756 C CA . ASP A 1 103 ? -15.943 4.835 6.691 1.00 98.38 103 ASP A CA 1
ATOM 757 C C . ASP A 1 103 ? -14.655 4.084 6.325 1.00 98.38 103 ASP A C 1
ATOM 759 O O . ASP A 1 103 ? -14.111 4.283 5.243 1.00 98.38 103 ASP A O 1
ATOM 763 N N . LYS A 1 104 ? -14.223 3.125 7.159 1.00 98.50 104 LYS A N 1
ATOM 764 C CA . LYS A 1 104 ? -13.053 2.278 6.867 1.00 98.50 104 LYS A CA 1
ATOM 765 C C . LYS A 1 104 ? -13.236 1.413 5.631 1.00 98.50 104 LYS A C 1
ATOM 767 O O . LYS A 1 104 ? -12.302 1.293 4.848 1.00 98.50 104 LYS A O 1
ATOM 772 N N . ASP A 1 105 ? -14.400 0.794 5.460 1.00 98.56 105 ASP A N 1
ATOM 773 C CA . ASP A 1 105 ? -14.676 -0.028 4.280 1.00 98.56 105 ASP A CA 1
ATOM 774 C C . ASP A 1 105 ? -14.645 0.827 3.003 1.00 98.56 105 ASP A C 1
ATOM 776 O O . ASP A 1 105 ? -14.146 0.380 1.969 1.00 98.56 105 ASP A O 1
ATOM 780 N N . THR A 1 106 ? -15.107 2.079 3.090 1.00 98.62 106 THR A N 1
ATOM 781 C CA . THR A 1 106 ? -15.042 3.055 1.993 1.00 98.62 106 THR A CA 1
ATOM 782 C C . THR A 1 106 ? -13.599 3.458 1.695 1.00 98.62 106 THR A C 1
ATOM 784 O O . THR A 1 106 ? -13.156 3.308 0.559 1.00 98.62 106 THR A O 1
ATOM 787 N N . GLU A 1 107 ? -12.836 3.882 2.708 1.00 98.56 107 GLU A N 1
ATOM 788 C CA . GLU A 1 107 ? -11.420 4.252 2.565 1.00 98.56 107 GLU A CA 1
ATOM 789 C C . GLU A 1 107 ? -10.578 3.086 2.022 1.00 98.56 107 GLU A C 1
ATOM 791 O O . GLU A 1 107 ? -9.739 3.272 1.142 1.00 98.56 107 GLU A O 1
ATOM 796 N N . LEU A 1 108 ? -10.814 1.858 2.499 1.00 98.62 108 LEU A N 1
ATOM 797 C CA . LEU A 1 108 ? -10.149 0.661 1.979 1.00 98.62 108 LEU A CA 1
ATOM 798 C C . LEU A 1 108 ? -10.505 0.415 0.512 1.00 98.62 108 LEU A C 1
ATOM 800 O O . LEU A 1 108 ? -9.619 0.081 -0.274 1.00 98.62 108 LEU A O 1
ATOM 804 N N . GLY A 1 109 ? -11.772 0.592 0.135 1.00 98.62 109 GLY A N 1
ATOM 805 C CA . GLY A 1 109 ? -12.213 0.487 -1.254 1.00 98.62 109 GLY A CA 1
ATOM 806 C C . GLY A 1 109 ? -11.519 1.500 -2.167 1.00 98.62 109 GLY A C 1
ATOM 807 O O . GLY A 1 109 ? -11.042 1.131 -3.241 1.00 98.62 109 GLY A O 1
ATOM 808 N N . GLU A 1 110 ? -11.406 2.753 -1.725 1.00 98.56 110 GLU A N 1
ATOM 809 C CA . GLU A 1 110 ? -10.700 3.817 -2.449 1.00 98.56 110 GLU A CA 1
ATOM 810 C C . GLU A 1 110 ? -9.205 3.509 -2.595 1.00 98.56 110 GLU A C 1
ATOM 812 O O . GLU A 1 110 ? -8.672 3.567 -3.703 1.00 98.56 110 GLU A O 1
ATOM 817 N N . LEU A 1 111 ? -8.538 3.092 -1.513 1.00 98.69 111 LEU A N 1
ATOM 818 C CA . LEU A 1 111 ? -7.115 2.737 -1.539 1.00 98.69 111 LEU A CA 1
ATOM 819 C C . LEU A 1 111 ? -6.821 1.542 -2.451 1.00 98.69 111 LEU A C 1
ATOM 821 O O . LEU A 1 111 ? -5.800 1.536 -3.138 1.00 98.69 111 LEU A O 1
ATOM 825 N N . VAL A 1 112 ? -7.698 0.534 -2.473 1.00 98.75 112 VAL A N 1
ATOM 826 C CA . VAL A 1 112 ? -7.572 -0.607 -3.393 1.00 98.75 112 VAL A CA 1
ATOM 827 C C . VAL A 1 112 ? -7.732 -0.142 -4.839 1.00 98.75 112 VAL A C 1
ATOM 829 O O . VAL A 1 112 ? -6.899 -0.484 -5.675 1.00 98.75 112 VAL A O 1
ATOM 832 N N . ALA A 1 113 ? -8.740 0.684 -5.132 1.00 98.56 113 ALA A N 1
ATOM 833 C CA . ALA A 1 113 ? -8.955 1.212 -6.477 1.00 98.56 113 ALA A CA 1
ATOM 834 C C . ALA A 1 113 ? -7.773 2.070 -6.963 1.00 98.56 113 ALA A C 1
ATOM 836 O O . ALA A 1 113 ? -7.344 1.943 -8.113 1.00 98.56 113 ALA A O 1
ATOM 837 N N . ASP A 1 114 ? -7.208 2.908 -6.092 1.00 98.56 114 ASP A N 1
ATOM 838 C CA . ASP A 1 114 ? -6.020 3.701 -6.405 1.00 98.56 114 ASP A CA 1
ATOM 839 C C . ASP A 1 114 ? -4.776 2.835 -6.608 1.00 98.56 114 ASP A C 1
ATOM 841 O O . ASP A 1 114 ? -3.997 3.083 -7.533 1.00 98.56 114 ASP A O 1
ATOM 845 N N . LEU A 1 115 ? -4.590 1.799 -5.786 1.00 98.62 115 LEU A N 1
ATOM 846 C CA . LEU A 1 115 ? -3.483 0.863 -5.944 1.00 98.62 115 LEU A CA 1
ATOM 847 C C . LEU A 1 115 ? -3.583 0.102 -7.270 1.00 98.62 115 LEU A C 1
ATOM 849 O O . LEU A 1 115 ? -2.581 -0.013 -7.981 1.00 98.62 115 LEU A O 1
ATOM 853 N N . ASP A 1 116 ? -4.773 -0.377 -7.629 1.00 98.75 116 ASP A N 1
ATOM 854 C CA . ASP A 1 116 ? -5.026 -1.062 -8.898 1.00 98.75 116 ASP A CA 1
ATOM 855 C C . ASP A 1 116 ? -4.766 -0.133 -10.089 1.00 98.75 116 ASP A C 1
ATOM 857 O O . ASP A 1 116 ? -4.117 -0.525 -11.068 1.00 98.75 116 ASP A O 1
ATOM 861 N N . ARG A 1 117 ? -5.209 1.125 -9.989 1.00 98.69 117 ARG A N 1
ATOM 862 C CA . ARG A 1 117 ? -4.962 2.156 -11.000 1.00 98.69 117 ARG A CA 1
ATOM 863 C C . ARG A 1 117 ? -3.468 2.410 -11.183 1.00 98.69 117 ARG A C 1
ATOM 865 O O . ARG A 1 117 ? -2.973 2.267 -12.298 1.00 98.69 117 ARG A O 1
ATOM 872 N N . ILE A 1 118 ? -2.738 2.714 -10.108 1.00 98.56 118 ILE A N 1
ATOM 873 C CA . ILE A 1 118 ? -1.291 2.989 -10.160 1.00 98.56 118 ILE A CA 1
ATOM 874 C C . ILE A 1 118 ? -0.524 1.763 -10.666 1.00 98.56 118 ILE A C 1
ATOM 876 O O . ILE A 1 118 ? 0.398 1.891 -11.471 1.00 98.56 118 ILE A O 1
ATOM 880 N N . THR A 1 119 ? -0.916 0.561 -10.246 1.00 98.62 119 THR A N 1
ATOM 881 C CA . THR A 1 119 ? -0.302 -0.686 -10.722 1.00 98.62 119 THR A CA 1
ATOM 882 C C . THR A 1 119 ? -0.515 -0.864 -12.226 1.00 98.62 119 THR A C 1
ATOM 884 O O . THR A 1 119 ? 0.418 -1.216 -12.953 1.00 98.62 119 THR A O 1
ATOM 887 N N . THR A 1 120 ? -1.717 -0.577 -12.726 1.00 98.56 120 THR A N 1
ATOM 888 C CA . THR A 1 120 ? -2.040 -0.655 -14.158 1.00 98.56 120 THR A CA 1
ATOM 889 C C . THR A 1 120 ? -1.290 0.404 -14.969 1.00 98.56 120 THR A C 1
ATOM 891 O O . THR A 1 120 ? -0.712 0.091 -16.011 1.00 98.56 120 THR A O 1
ATOM 894 N N . GLU A 1 121 ? -1.241 1.643 -14.479 1.00 98.50 121 GLU A N 1
ATOM 895 C CA . GLU A 1 121 ? -0.480 2.740 -15.089 1.00 98.50 121 GLU A CA 1
ATOM 896 C C . GLU A 1 121 ? 1.008 2.377 -15.181 1.00 98.50 121 GLU A C 1
ATOM 898 O O . GLU A 1 121 ? 1.579 2.362 -16.271 1.00 98.50 121 GLU A O 1
ATOM 903 N N . HIS A 1 122 ? 1.614 1.965 -14.064 1.00 98.50 122 HIS A N 1
ATOM 904 C CA . HIS A 1 122 ? 3.029 1.605 -14.000 1.00 98.50 122 HIS A CA 1
ATOM 905 C C . HIS A 1 122 ? 3.375 0.402 -14.886 1.00 98.50 122 HIS A C 1
ATOM 907 O O . HIS A 1 122 ? 4.405 0.393 -15.564 1.00 98.50 122 HIS A O 1
ATOM 913 N N . THR A 1 123 ? 2.539 -0.641 -14.898 1.00 98.56 123 THR A N 1
ATOM 914 C CA . THR A 1 123 ? 2.771 -1.815 -15.757 1.00 98.56 123 THR A CA 1
ATOM 915 C C . THR A 1 123 ? 2.676 -1.457 -17.238 1.00 98.56 123 THR A C 1
ATOM 917 O O . THR A 1 123 ? 3.507 -1.923 -18.021 1.00 98.56 123 THR A O 1
ATOM 920 N N . THR A 1 124 ? 1.733 -0.588 -17.608 1.00 98.56 124 THR A N 1
ATOM 921 C CA . THR A 1 124 ? 1.575 -0.081 -18.978 1.00 98.56 124 THR A CA 1
ATOM 922 C C . THR A 1 124 ? 2.770 0.772 -19.397 1.00 98.56 124 THR A C 1
ATOM 924 O O . THR A 1 124 ? 3.356 0.527 -20.452 1.00 98.56 124 THR A O 1
ATOM 927 N N . GLU A 1 125 ? 3.185 1.724 -18.560 1.00 98.62 125 GLU A N 1
ATOM 928 C CA . GLU A 1 125 ? 4.341 2.587 -18.824 1.00 98.62 125 GLU A CA 1
ATOM 929 C C . GLU A 1 125 ? 5.630 1.767 -18.941 1.00 98.62 125 GLU A C 1
ATOM 931 O O . GLU A 1 125 ? 6.383 1.905 -19.905 1.00 98.62 125 GLU A O 1
ATOM 936 N N . THR A 1 126 ? 5.845 0.826 -18.020 1.00 98.62 126 THR A N 1
ATOM 937 C CA . THR A 1 126 ? 7.011 -0.065 -18.053 1.00 98.62 126 THR A CA 1
ATOM 938 C C . THR A 1 126 ? 7.028 -0.920 -19.323 1.00 98.62 126 THR A C 1
ATOM 940 O O . THR A 1 126 ? 8.093 -1.149 -19.901 1.00 98.62 126 THR A O 1
ATOM 943 N N . ALA A 1 127 ? 5.872 -1.416 -19.773 1.00 98.56 127 ALA A N 1
ATOM 944 C CA . ALA A 1 127 ? 5.775 -2.163 -21.024 1.00 98.56 127 ALA A CA 1
ATOM 945 C C . ALA A 1 127 ? 6.102 -1.279 -22.240 1.00 98.56 127 ALA A C 1
ATOM 947 O O . ALA A 1 127 ? 6.853 -1.715 -23.115 1.00 98.56 127 ALA A O 1
ATOM 948 N N . GLY A 1 128 ? 5.610 -0.036 -22.257 1.00 98.56 128 GLY A N 1
ATOM 949 C CA . GLY A 1 128 ? 5.922 0.958 -23.286 1.00 98.56 128 GLY A CA 1
ATOM 950 C C . GLY A 1 128 ? 7.419 1.257 -23.368 1.00 98.56 128 GLY A C 1
ATOM 951 O O . GLY A 1 128 ? 8.027 1.069 -24.419 1.00 98.56 128 GLY A O 1
ATOM 952 N N . LEU A 1 129 ? 8.045 1.599 -22.240 1.00 98.56 129 LEU A N 1
ATOM 953 C CA . LEU A 1 129 ? 9.482 1.886 -22.171 1.00 98.56 129 LEU A CA 1
ATOM 954 C C . LEU A 1 129 ? 10.341 0.687 -22.594 1.00 98.56 129 LEU A C 1
ATOM 956 O O . LEU A 1 129 ? 11.356 0.852 -23.271 1.00 98.56 129 LEU A O 1
ATOM 960 N N . ARG A 1 130 ? 9.938 -0.540 -22.240 1.00 98.62 130 ARG A N 1
ATOM 961 C CA . ARG A 1 130 ? 10.627 -1.758 -22.701 1.00 98.62 130 ARG A CA 1
ATOM 962 C C . ARG A 1 130 ? 10.535 -1.935 -24.213 1.00 98.62 130 ARG A C 1
ATOM 964 O O . ARG A 1 130 ? 11.526 -2.323 -24.828 1.00 98.62 130 ARG A O 1
ATOM 971 N N . ALA A 1 131 ? 9.376 -1.654 -24.806 1.00 98.56 131 ALA A N 1
ATOM 972 C CA . ALA A 1 131 ? 9.195 -1.727 -26.252 1.00 98.56 131 ALA A CA 1
ATOM 973 C C . ALA A 1 131 ? 10.029 -0.660 -26.981 1.00 98.56 131 ALA A C 1
ATOM 975 O O . ALA A 1 131 ? 10.692 -0.969 -27.971 1.00 98.56 131 ALA A O 1
ATOM 976 N N . GLU A 1 132 ? 10.061 0.570 -26.462 1.00 98.56 132 GLU A N 1
ATOM 977 C CA . GLU A 1 132 ? 10.897 1.648 -27.001 1.00 98.56 132 GLU A CA 1
ATOM 978 C C . GLU A 1 132 ? 12.387 1.311 -26.921 1.00 98.56 132 GLU A C 1
ATOM 980 O O . GLU A 1 132 ? 13.115 1.495 -27.898 1.00 98.56 132 GLU A O 1
ATOM 985 N N . LEU A 1 133 ? 12.841 0.759 -25.793 1.00 98.62 133 LEU A N 1
ATOM 986 C CA . LEU A 1 133 ? 14.228 0.339 -25.612 1.00 98.62 133 LEU A CA 1
ATOM 987 C C . LEU A 1 133 ? 14.610 -0.793 -26.573 1.00 98.62 133 LEU A C 1
ATOM 989 O O . LEU A 1 133 ? 15.685 -0.743 -27.169 1.00 98.62 133 LEU A O 1
ATOM 993 N N . ALA A 1 134 ? 13.732 -1.781 -26.768 1.00 98.50 134 ALA A N 1
ATOM 994 C CA . ALA A 1 134 ? 13.951 -2.851 -27.740 1.00 98.50 134 ALA A CA 1
ATOM 995 C C . ALA A 1 134 ? 14.057 -2.295 -29.170 1.00 98.50 134 ALA A C 1
ATOM 997 O O . ALA A 1 134 ? 15.009 -2.601 -29.886 1.00 98.50 134 ALA A O 1
ATOM 998 N N . GLN A 1 135 ? 13.145 -1.398 -29.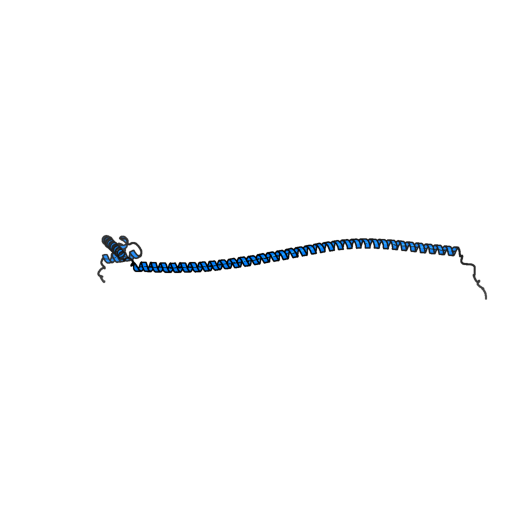555 1.00 98.56 135 GLN A N 1
ATOM 999 C CA . GLN A 1 135 ? 13.176 -0.758 -30.869 1.00 98.56 135 GLN A CA 1
ATOM 1000 C C . GLN A 1 135 ? 14.432 0.107 -31.063 1.00 98.56 135 GLN A C 1
ATOM 1002 O O . GLN A 1 135 ? 15.016 0.135 -32.148 1.00 98.56 135 GLN A O 1
ATOM 1007 N N . ALA A 1 136 ? 14.860 0.833 -30.029 1.00 98.44 136 ALA A N 1
ATOM 1008 C CA . ALA A 1 136 ? 16.083 1.623 -30.070 1.00 98.44 136 ALA A CA 1
ATOM 1009 C C . ALA A 1 136 ? 17.320 0.727 -30.240 1.00 98.44 136 ALA A C 1
ATOM 1011 O O . ALA A 1 136 ? 18.170 1.031 -31.078 1.00 98.44 136 ALA A O 1
ATOM 1012 N N . ALA A 1 137 ? 17.390 -0.394 -29.517 1.00 98.56 137 ALA A N 1
ATOM 1013 C CA . ALA A 1 137 ? 18.471 -1.367 -29.646 1.00 98.56 137 ALA A CA 1
ATOM 1014 C C . ALA A 1 137 ? 18.544 -1.952 -31.067 1.00 98.56 137 ALA A C 1
ATOM 1016 O O . ALA A 1 137 ? 19.613 -1.951 -31.674 1.00 98.56 137 ALA A O 1
ATOM 1017 N N . GLU A 1 138 ? 17.407 -2.346 -31.647 1.00 98.50 138 GLU A N 1
ATOM 1018 C CA . GLU A 1 138 ? 17.342 -2.829 -33.035 1.00 98.50 138 GLU A CA 1
ATOM 1019 C C . GLU A 1 138 ? 17.838 -1.779 -34.038 1.00 98.50 138 GLU A C 1
ATOM 1021 O O . GLU A 1 138 ? 18.595 -2.094 -34.960 1.00 98.50 138 GLU A O 1
ATOM 1026 N N . ARG A 1 139 ? 17.451 -0.508 -33.856 1.00 98.38 139 ARG A N 1
ATOM 1027 C CA . ARG A 1 139 ? 17.911 0.595 -34.714 1.00 98.38 139 ARG A CA 1
ATOM 1028 C C . ARG A 1 139 ? 19.416 0.808 -34.621 1.00 98.38 139 ARG A C 1
ATOM 1030 O O . ARG A 1 139 ? 20.030 1.077 -35.654 1.00 98.38 139 ARG A O 1
ATOM 1037 N N . VAL A 1 140 ? 19.994 0.697 -33.423 1.00 98.50 140 VAL A N 1
ATOM 1038 C CA . VAL A 1 140 ? 21.445 0.797 -33.210 1.00 98.50 140 VAL A CA 1
ATOM 1039 C C . VAL A 1 140 ? 22.154 -0.345 -33.929 1.00 98.50 140 VAL A C 1
ATOM 1041 O O . VAL A 1 140 ? 22.991 -0.070 -34.783 1.00 98.50 140 VAL A O 1
ATOM 1044 N N . THR A 1 141 ? 21.746 -1.598 -33.716 1.00 98.50 141 THR A N 1
ATOM 1045 C CA . THR A 1 141 ? 22.346 -2.756 -34.403 1.00 98.50 141 THR A CA 1
ATOM 1046 C C . THR A 1 141 ? 22.235 -2.646 -35.928 1.00 98.50 141 THR A C 1
ATOM 1048 O O . THR A 1 141 ? 23.193 -2.906 -36.658 1.00 98.50 141 THR A O 1
ATOM 1051 N N . ALA A 1 142 ? 21.088 -2.199 -36.446 1.00 98.31 142 ALA A N 1
ATOM 1052 C CA . ALA A 1 142 ? 20.908 -1.980 -37.880 1.00 98.31 142 ALA A CA 1
ATOM 1053 C C . ALA A 1 142 ? 21.750 -0.807 -38.417 1.00 98.31 142 ALA A C 1
ATOM 1055 O O . ALA A 1 142 ? 22.128 -0.798 -39.590 1.00 98.31 142 ALA A O 1
ATOM 1056 N N . ALA A 1 143 ? 22.005 0.224 -37.610 1.00 98.25 143 ALA A N 1
ATOM 1057 C CA . ALA A 1 143 ? 22.895 1.324 -37.975 1.00 98.25 143 ALA A CA 1
ATOM 1058 C C . ALA A 1 143 ? 24.363 0.878 -37.985 1.00 98.25 143 ALA A C 1
ATOM 1060 O O . ALA A 1 143 ? 25.063 1.177 -38.947 1.00 98.25 143 ALA A O 1
ATOM 1061 N N . GLU A 1 144 ? 24.795 0.108 -36.985 1.00 98.44 144 GLU A N 1
ATOM 1062 C CA . GLU A 1 144 ? 26.141 -0.473 -36.902 1.00 98.44 144 GLU A CA 1
ATOM 1063 C C . GLU A 1 144 ? 26.429 -1.395 -38.091 1.00 98.44 144 GLU A C 1
ATOM 1065 O O . GLU A 1 144 ? 27.454 -1.249 -38.753 1.00 98.44 144 GLU A O 1
ATOM 1070 N N . SER A 1 145 ? 25.489 -2.278 -38.444 1.00 98.38 145 SER A N 1
ATOM 1071 C CA . SER A 1 145 ? 25.626 -3.146 -39.621 1.00 98.38 145 SER A CA 1
ATOM 1072 C C . SER A 1 145 ? 25.756 -2.342 -40.920 1.00 98.38 145 SER A C 1
ATOM 1074 O O . SER A 1 145 ? 26.624 -2.630 -41.744 1.00 98.38 145 SER A O 1
ATOM 1076 N N . ARG A 1 146 ? 24.944 -1.290 -41.097 1.00 98.12 146 ARG A N 1
ATOM 1077 C CA . ARG A 1 146 ? 25.045 -0.402 -42.268 1.00 98.12 146 ARG A CA 1
ATOM 1078 C C . ARG A 1 146 ? 26.365 0.363 -42.308 1.00 98.12 146 ARG A C 1
ATOM 1080 O O . ARG A 1 146 ? 26.905 0.543 -43.395 1.00 98.12 146 ARG A O 1
ATOM 1087 N N . ALA A 1 147 ? 26.872 0.806 -41.159 1.00 98.38 147 ALA A N 1
ATOM 1088 C CA . ALA A 1 147 ? 28.162 1.480 -41.067 1.00 98.38 147 ALA A CA 1
ATOM 1089 C C . ALA A 1 147 ? 29.307 0.537 -41.467 1.00 98.38 147 ALA A C 1
ATOM 1091 O O . ALA A 1 147 ? 30.103 0.905 -42.324 1.00 98.38 147 ALA A O 1
ATOM 1092 N N . SER A 1 148 ? 29.318 -0.699 -40.954 1.00 98.31 148 SER A N 1
ATOM 1093 C CA . SER A 1 148 ? 30.307 -1.724 -41.325 1.00 98.31 148 SER A CA 1
ATOM 1094 C C . SER A 1 148 ? 30.315 -1.994 -42.833 1.00 98.31 148 SER A C 1
ATOM 1096 O O . SER A 1 148 ? 31.367 -1.960 -43.463 1.00 98.31 148 SER A O 1
ATOM 1098 N N . LEU A 1 149 ? 29.137 -2.187 -43.440 1.00 98.38 149 LEU A N 1
ATOM 1099 C CA . LEU A 1 149 ? 29.021 -2.402 -44.888 1.00 98.38 149 LEU A CA 1
ATOM 1100 C C . LEU A 1 149 ? 29.506 -1.191 -45.699 1.00 98.38 149 LEU A C 1
ATOM 1102 O O . LEU A 1 149 ? 30.136 -1.345 -46.743 1.00 98.38 149 LEU A O 1
ATOM 1106 N N . ALA A 1 150 ? 29.218 0.027 -45.232 1.00 98.06 150 ALA A N 1
ATOM 1107 C CA . ALA A 1 150 ? 29.686 1.244 -45.886 1.00 98.06 150 ALA A CA 1
ATOM 1108 C C . ALA A 1 150 ? 31.213 1.405 -45.783 1.00 98.06 150 ALA A C 1
ATOM 1110 O O . ALA A 1 150 ? 31.841 1.863 -46.738 1.00 98.06 150 ALA A O 1
ATOM 1111 N N . GLU A 1 151 ? 31.814 1.020 -44.655 1.00 98.44 151 GLU A N 1
ATOM 1112 C CA . GLU A 1 151 ? 33.267 1.023 -44.463 1.00 98.44 151 GLU A CA 1
ATOM 1113 C C . GLU A 1 151 ? 33.970 0.016 -45.380 1.00 98.44 151 GLU A C 1
ATOM 1115 O O . GLU A 1 151 ? 34.977 0.368 -46.003 1.00 98.44 151 GLU A O 1
ATOM 1120 N N . GLU A 1 152 ? 33.415 -1.192 -45.516 1.00 98.38 152 GLU A N 1
ATOM 1121 C CA . GLU A 1 152 ? 33.895 -2.228 -46.440 1.00 98.38 152 GLU A CA 1
ATOM 1122 C C . GLU A 1 152 ? 33.830 -1.744 -47.894 1.00 98.38 152 GLU A C 1
ATOM 1124 O O . GLU A 1 152 ? 34.858 -1.702 -48.574 1.00 98.38 152 GLU A O 1
ATOM 1129 N N . ALA A 1 153 ? 32.672 -1.251 -48.344 1.00 98.06 153 ALA A N 1
ATOM 1130 C CA . ALA A 1 153 ? 32.514 -0.709 -49.695 1.00 98.06 153 ALA A CA 1
ATOM 1131 C C . ALA A 1 153 ? 33.462 0.477 -49.960 1.00 98.06 153 ALA A C 1
ATOM 1133 O O . ALA A 1 153 ? 34.057 0.597 -51.033 1.00 98.06 153 ALA A O 1
ATOM 1134 N N . ALA A 1 154 ? 33.666 1.356 -48.973 1.00 98.12 154 ALA A N 1
ATOM 1135 C CA . ALA A 1 154 ? 34.615 2.459 -49.090 1.00 98.12 154 ALA A CA 1
ATOM 1136 C C . ALA A 1 154 ? 36.076 1.982 -49.151 1.00 98.12 154 ALA A C 1
ATOM 1138 O O . ALA A 1 154 ? 36.921 2.673 -49.727 1.00 98.12 154 ALA A O 1
ATOM 1139 N N . ALA A 1 155 ? 36.418 0.853 -48.526 1.00 98.31 155 ALA A N 1
ATOM 1140 C CA . ALA A 1 155 ? 37.741 0.244 -48.633 1.00 98.31 155 ALA A CA 1
ATOM 1141 C C . ALA A 1 155 ? 37.959 -0.387 -50.018 1.00 98.31 155 ALA A C 1
ATOM 1143 O O . ALA A 1 155 ? 39.010 -0.155 -50.618 1.00 98.31 155 ALA A O 1
ATOM 1144 N N . GLU A 1 156 ? 36.958 -1.090 -50.551 1.00 98.31 156 GLU A N 1
ATOM 1145 C CA . GLU A 1 156 ? 36.980 -1.664 -51.904 1.00 98.31 156 GLU A CA 1
ATOM 1146 C C . GLU A 1 156 ? 37.161 -0.580 -52.971 1.00 98.31 156 GLU A C 1
ATOM 1148 O O . GLU A 1 156 ? 38.107 -0.638 -53.756 1.00 98.31 156 GLU A O 1
ATOM 1153 N N . ILE A 1 157 ? 36.352 0.485 -52.925 1.00 98.06 157 ILE A N 1
ATOM 1154 C CA . ILE A 1 157 ? 36.467 1.619 -53.857 1.00 98.06 157 ILE A CA 1
ATOM 1155 C C . ILE A 1 157 ? 37.857 2.265 -53.770 1.00 98.06 157 ILE A C 1
ATOM 1157 O O . ILE A 1 157 ? 38.447 2.627 -54.788 1.00 98.06 157 ILE A O 1
ATOM 1161 N N . ARG A 1 158 ? 38.425 2.409 -52.563 1.00 98.31 158 ARG A N 1
ATOM 1162 C CA . ARG A 1 158 ? 39.789 2.942 -52.394 1.00 98.31 158 ARG A CA 1
ATOM 1163 C C . ARG A 1 158 ? 40.844 2.033 -53.027 1.00 98.31 158 ARG A C 1
ATOM 1165 O O . ARG A 1 158 ? 41.789 2.551 -53.625 1.00 98.31 158 ARG A O 1
ATOM 1172 N N . ALA A 1 159 ? 40.692 0.715 -52.914 1.00 98.19 159 ALA A N 1
ATOM 1173 C CA . ALA A 1 159 ? 41.582 -0.244 -53.559 1.00 98.19 159 ALA A CA 1
ATOM 1174 C C . ALA A 1 159 ? 41.470 -0.166 -55.091 1.00 98.19 159 ALA A C 1
ATOM 1176 O O . ALA A 1 159 ? 42.492 -0.039 -55.765 1.00 98.19 159 ALA A O 1
ATOM 1177 N N . GLU A 1 160 ? 40.252 -0.127 -55.636 1.00 98.19 160 GLU A N 1
ATOM 1178 C CA . GLU A 1 160 ? 40.011 0.021 -57.077 1.00 98.19 160 GLU A CA 1
ATOM 1179 C C . GLU A 1 160 ? 40.598 1.322 -57.635 1.00 98.19 160 GLU A C 1
ATOM 1181 O O . GLU A 1 160 ? 41.295 1.304 -58.650 1.00 98.19 160 GLU A O 1
ATOM 1186 N N . ILE A 1 161 ? 40.385 2.454 -56.952 1.00 98.25 161 ILE A N 1
ATOM 1187 C CA . ILE A 1 161 ? 40.979 3.744 -57.332 1.00 98.25 161 ILE A CA 1
ATOM 1188 C C . ILE A 1 161 ? 42.508 3.646 -57.355 1.00 98.25 161 ILE A C 1
ATOM 1190 O O . ILE A 1 161 ? 43.141 4.181 -58.269 1.00 98.25 161 ILE A O 1
ATOM 1194 N N . SER A 1 162 ? 43.118 2.964 -56.380 1.00 98.31 162 SER A N 1
ATOM 1195 C CA . SER A 1 162 ? 44.570 2.762 -56.336 1.00 98.31 162 SER A CA 1
ATOM 1196 C C . SER A 1 162 ? 45.069 1.964 -57.546 1.00 98.31 162 SER A C 1
ATOM 1198 O O . SER A 1 162 ? 46.007 2.401 -58.220 1.00 98.31 162 SER A O 1
ATOM 1200 N N . THR A 1 163 ? 44.398 0.859 -57.880 1.00 98.25 163 THR A N 1
ATOM 1201 C CA . THR A 1 163 ? 44.708 0.039 -59.060 1.00 98.25 163 THR A CA 1
ATOM 1202 C C . THR A 1 163 ? 44.556 0.834 -60.353 1.00 98.25 163 THR A C 1
ATOM 1204 O O . THR A 1 163 ? 45.508 0.919 -61.127 1.00 98.25 163 THR A O 1
ATOM 1207 N N . LEU A 1 164 ? 43.418 1.506 -60.556 1.00 97.88 164 LEU A N 1
ATOM 1208 C CA . LEU A 1 164 ? 43.171 2.323 -61.748 1.00 97.88 164 LEU A CA 1
ATOM 1209 C C . LEU A 1 164 ? 44.191 3.459 -61.891 1.00 97.88 164 LEU A C 1
ATOM 1211 O O . LEU A 1 164 ? 44.621 3.772 -63.000 1.00 97.88 164 LEU A O 1
ATOM 1215 N N . THR A 1 165 ? 44.613 4.064 -60.777 1.00 98.38 165 THR A N 1
ATOM 1216 C CA . THR A 1 165 ? 45.657 5.098 -60.776 1.00 98.38 165 THR A CA 1
ATOM 1217 C C . THR A 1 165 ? 47.004 4.525 -61.225 1.00 98.38 165 THR A C 1
ATOM 1219 O O . THR A 1 165 ? 47.704 5.161 -62.018 1.00 98.38 165 THR A O 1
ATOM 1222 N N . SER A 1 166 ? 47.359 3.320 -60.765 1.00 98.06 166 SER A N 1
ATOM 1223 C CA . SER A 1 166 ? 48.576 2.615 -61.188 1.00 98.06 166 SER A CA 1
ATOM 1224 C C . SER A 1 166 ? 48.537 2.248 -62.675 1.00 98.06 166 SER A C 1
ATOM 1226 O O . SER A 1 166 ? 49.480 2.549 -63.412 1.00 98.06 166 SER A O 1
ATOM 1228 N N . ASP A 1 167 ? 47.421 1.691 -63.144 1.00 97.81 167 ASP A N 1
ATOM 1229 C CA . ASP A 1 167 ? 47.227 1.309 -64.544 1.00 97.81 167 ASP A CA 1
ATOM 1230 C C . ASP A 1 167 ? 47.292 2.518 -65.477 1.00 97.81 167 ASP A C 1
ATOM 1232 O O . ASP A 1 167 ? 47.936 2.472 -66.529 1.00 97.81 167 ASP A O 1
ATOM 1236 N N . LEU A 1 168 ? 46.677 3.632 -65.074 1.00 98.19 168 LEU A N 1
ATOM 1237 C CA . LEU A 1 168 ? 46.714 4.888 -65.812 1.00 98.19 168 LEU A CA 1
ATOM 1238 C C . LEU A 1 168 ? 48.133 5.471 -65.870 1.00 98.19 168 LEU A C 1
ATOM 1240 O O . LEU A 1 168 ? 48.547 5.947 -66.930 1.00 98.19 168 LEU A O 1
ATOM 1244 N N . ALA A 1 169 ? 48.908 5.397 -64.783 1.00 98.06 169 ALA A N 1
ATOM 1245 C CA . ALA A 1 169 ? 50.317 5.793 -64.791 1.00 98.06 169 ALA A CA 1
ATOM 1246 C C . ALA A 1 169 ? 51.153 4.907 -65.733 1.00 98.06 169 ALA A C 1
ATOM 1248 O O . ALA A 1 169 ? 51.926 5.421 -66.545 1.00 98.06 169 ALA A O 1
ATOM 1249 N N . ALA A 1 170 ? 50.950 3.586 -65.699 1.00 97.50 170 ALA A N 1
ATOM 1250 C CA . ALA A 1 170 ? 51.629 2.648 -66.590 1.00 97.50 170 ALA A CA 1
ATOM 1251 C C . ALA A 1 170 ? 51.255 2.870 -68.066 1.00 97.50 170 ALA A C 1
ATOM 1253 O O . ALA A 1 170 ? 52.120 2.827 -68.942 1.00 97.50 170 ALA A O 1
ATOM 1254 N N . ALA A 1 171 ? 49.980 3.133 -68.363 1.00 97.31 171 ALA A N 1
ATOM 1255 C CA . ALA A 1 171 ? 49.513 3.437 -69.713 1.00 97.31 171 ALA A CA 1
ATOM 1256 C C . ALA A 1 171 ? 50.129 4.737 -70.251 1.00 97.31 171 ALA A C 1
ATOM 1258 O O . ALA A 1 171 ? 50.581 4.759 -71.397 1.00 97.31 171 ALA A O 1
ATOM 1259 N N . ARG A 1 172 ? 50.218 5.786 -69.419 1.00 98.19 172 ARG A N 1
ATOM 1260 C CA . ARG A 1 172 ? 50.898 7.044 -69.770 1.00 98.19 172 ARG A CA 1
ATOM 1261 C C . ARG A 1 172 ? 52.375 6.822 -70.088 1.00 98.19 172 ARG A C 1
ATOM 1263 O O . ARG A 1 172 ? 52.813 7.226 -71.157 1.00 98.19 172 ARG A O 1
ATOM 1270 N N . ALA A 1 173 ? 53.103 6.088 -69.245 1.00 97.75 173 ALA A N 1
ATOM 1271 C CA . ALA A 1 173 ? 54.514 5.776 -69.489 1.00 97.75 173 ALA A CA 1
ATOM 1272 C C . ALA A 1 173 ? 54.734 4.988 -70.799 1.00 97.75 173 ALA A C 1
ATOM 1274 O O . ALA A 1 173 ? 55.680 5.250 -71.546 1.00 97.75 173 ALA A O 1
ATOM 1275 N N . ARG A 1 174 ? 53.839 4.040 -71.125 1.00 97.75 174 ARG A N 1
ATOM 1276 C CA . ARG A 1 174 ? 53.873 3.314 -72.410 1.00 97.75 174 ARG A CA 1
ATOM 1277 C C . ARG A 1 174 ? 53.605 4.241 -73.595 1.00 97.75 174 ARG A C 1
ATOM 1279 O O . ARG A 1 174 ? 54.306 4.135 -74.596 1.00 97.75 174 ARG A O 1
ATOM 1286 N N . ALA A 1 175 ? 52.620 5.133 -73.486 1.00 97.25 175 ALA A N 1
ATOM 1287 C CA . ALA A 1 175 ? 52.299 6.105 -74.530 1.00 97.25 175 ALA A CA 1
ATOM 1288 C C . ALA A 1 175 ? 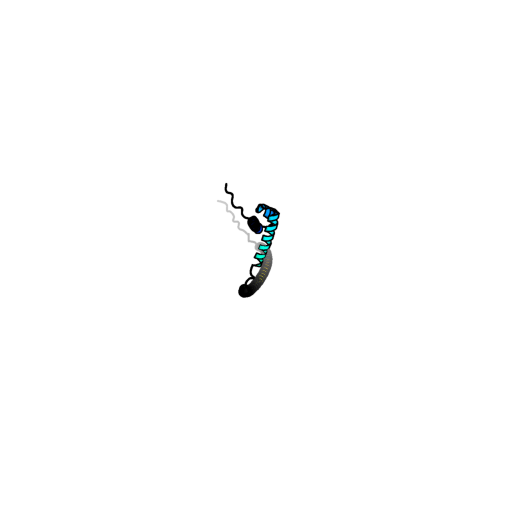53.465 7.074 -74.776 1.00 97.25 175 ALA A C 1
ATOM 1290 O O . ALA A 1 175 ? 53.851 7.277 -75.924 1.00 97.25 175 ALA A O 1
ATOM 1291 N N . GLU A 1 176 ? 54.083 7.593 -73.711 1.00 97.19 176 GLU A N 1
ATOM 1292 C CA . GLU A 1 176 ? 55.296 8.412 -73.795 1.00 97.19 176 GLU A CA 1
ATOM 1293 C C . GLU A 1 176 ? 56.432 7.644 -74.477 1.00 97.19 176 GLU A C 1
ATOM 1295 O O . GLU A 1 176 ? 57.048 8.158 -75.405 1.00 97.19 176 GLU A O 1
ATOM 1300 N N . THR A 1 177 ? 56.684 6.392 -74.085 1.00 97.25 177 THR A N 1
ATOM 1301 C CA . THR A 1 177 ? 57.726 5.555 -74.709 1.00 97.25 177 THR A CA 1
ATOM 1302 C C . THR A 1 177 ? 57.462 5.331 -76.201 1.00 97.25 177 THR A C 1
ATOM 1304 O O . THR A 1 177 ? 58.381 5.429 -77.014 1.00 97.25 177 THR A O 1
ATOM 1307 N N . LEU A 1 178 ? 56.210 5.049 -76.577 1.00 97.44 178 LEU A N 1
ATOM 1308 C CA . LEU A 1 178 ? 55.810 4.864 -77.972 1.00 97.44 178 LEU A CA 1
ATOM 1309 C C . LEU A 1 178 ? 56.006 6.150 -78.783 1.00 97.44 178 LEU A C 1
ATOM 1311 O O . LEU A 1 178 ? 56.520 6.082 -79.896 1.00 97.44 178 LEU A O 1
ATOM 1315 N N . GLN A 1 179 ? 55.650 7.305 -78.216 1.00 96.81 179 GLN A N 1
ATOM 1316 C CA . GLN A 1 179 ? 55.869 8.608 -78.839 1.00 96.81 179 GLN A CA 1
ATOM 1317 C C . GLN A 1 179 ? 57.363 8.861 -79.083 1.00 96.81 179 GLN A C 1
ATOM 1319 O O . GLN A 1 179 ? 57.751 9.140 -80.212 1.00 96.81 179 GLN A O 1
ATOM 1324 N N . HIS A 1 180 ? 58.218 8.650 -78.075 1.00 95.62 180 HIS A N 1
ATOM 1325 C CA . HIS A 1 180 ? 59.672 8.777 -78.233 1.00 95.62 180 HIS A CA 1
ATOM 1326 C C . HIS A 1 180 ? 60.224 7.833 -79.314 1.00 95.62 180 HIS A C 1
ATOM 1328 O O . HIS A 1 180 ? 61.057 8.233 -80.127 1.00 95.62 180 HIS A O 1
ATOM 1334 N N . ALA A 1 181 ? 59.759 6.579 -79.351 1.00 95.06 181 ALA A N 1
ATOM 1335 C CA . ALA A 1 181 ? 60.173 5.615 -80.370 1.00 95.06 181 ALA A CA 1
ATOM 1336 C C . ALA A 1 181 ? 59.710 6.025 -81.779 1.00 95.06 181 ALA A C 1
ATOM 1338 O O . ALA A 1 181 ? 60.470 5.894 -82.740 1.00 95.06 181 ALA A O 1
ATOM 1339 N N . HIS A 1 182 ? 58.484 6.534 -81.906 1.00 95.88 182 HIS A N 1
ATOM 1340 C CA . HIS A 1 182 ? 57.942 7.055 -83.157 1.00 95.88 182 HIS A CA 1
ATOM 1341 C C . HIS A 1 182 ? 58.751 8.255 -83.663 1.00 95.88 182 HIS A C 1
ATOM 1343 O O . HIS A 1 182 ? 59.160 8.269 -84.824 1.00 95.88 182 HIS A O 1
ATOM 1349 N N . ASP A 1 183 ? 59.059 9.212 -82.789 1.00 94.50 183 ASP A N 1
ATOM 1350 C CA . ASP A 1 183 ? 59.838 10.401 -83.141 1.00 94.50 183 ASP A CA 1
ATOM 1351 C C . ASP A 1 183 ? 61.269 10.030 -83.565 1.00 94.50 183 ASP A C 1
ATOM 1353 O O . ASP A 1 183 ? 61.774 10.538 -84.568 1.00 94.50 183 ASP A O 1
ATOM 1357 N N . ALA A 1 184 ? 61.896 9.059 -82.893 1.00 92.50 184 ALA A N 1
ATOM 1358 C CA . ALA A 1 184 ? 63.196 8.520 -83.297 1.00 92.50 184 ALA A CA 1
ATOM 1359 C C . ALA A 1 184 ? 63.155 7.826 -84.675 1.00 92.50 184 ALA A C 1
ATOM 1361 O O . ALA A 1 184 ? 64.093 7.939 -85.469 1.00 92.50 184 ALA A O 1
ATOM 1362 N N . LEU A 1 185 ? 62.069 7.111 -84.995 1.00 93.56 185 LEU A N 1
ATOM 1363 C CA . LEU A 1 185 ? 61.881 6.515 -86.321 1.00 93.56 185 LEU A CA 1
ATOM 1364 C C . LEU A 1 185 ? 61.689 7.583 -87.403 1.00 93.56 185 LEU A C 1
ATOM 1366 O O . LEU A 1 185 ? 62.275 7.449 -88.480 1.00 93.56 185 LEU A O 1
ATOM 1370 N N . LEU A 1 186 ? 60.923 8.640 -87.120 1.00 93.44 186 LEU A N 1
ATOM 1371 C CA . LEU A 1 186 ? 60.759 9.776 -88.029 1.00 93.44 186 LEU A CA 1
ATOM 1372 C C . LEU A 1 186 ? 62.092 10.472 -88.310 1.00 93.44 186 LEU A C 1
ATOM 1374 O O . LEU A 1 186 ? 62.391 10.720 -89.477 1.00 93.44 186 LEU A O 1
ATOM 1378 N N . GLN A 1 187 ? 62.923 10.708 -87.291 1.00 89.06 187 GLN A N 1
ATOM 1379 C CA . GLN A 1 187 ? 64.276 11.257 -87.467 1.00 89.06 187 GLN A CA 1
ATOM 1380 C C . GLN A 1 187 ? 65.164 10.358 -88.341 1.00 89.06 187 GLN A C 1
ATOM 1382 O O . GLN A 1 187 ? 65.968 10.847 -89.128 1.00 89.06 187 GLN A O 1
ATOM 1387 N N . ARG A 1 188 ? 65.011 9.030 -88.249 1.00 85.88 188 ARG A N 1
ATOM 1388 C CA . ARG A 1 188 ? 65.780 8.089 -89.079 1.00 85.88 188 ARG A CA 1
ATOM 1389 C C . ARG A 1 188 ? 65.341 8.079 -90.546 1.00 85.88 188 ARG A C 1
ATOM 1391 O O . ARG A 1 188 ? 66.168 7.843 -91.421 1.00 85.88 188 ARG A O 1
ATOM 1398 N N . ILE A 1 189 ? 64.046 8.258 -90.812 1.00 85.81 189 ILE A N 1
ATOM 1399 C CA . ILE A 1 189 ? 63.472 8.231 -92.171 1.00 85.81 189 ILE A CA 1
ATOM 1400 C C . ILE A 1 189 ? 63.537 9.616 -92.837 1.00 85.81 189 ILE A C 1
ATOM 1402 O O . ILE A 1 189 ? 63.585 9.706 -94.063 1.00 85.81 189 ILE A O 1
ATOM 1406 N N . THR A 1 190 ? 63.605 10.678 -92.037 1.00 68.12 190 THR A N 1
ATOM 1407 C CA . THR A 1 190 ? 63.741 12.072 -92.472 1.00 68.12 190 THR A CA 1
ATOM 1408 C C . THR A 1 190 ? 65.115 12.577 -92.026 1.00 68.12 190 THR A C 1
ATOM 1410 O O . THR A 1 190 ? 65.209 13.221 -90.983 1.00 68.12 190 THR A O 1
ATOM 1413 N N . PRO A 1 191 ? 66.214 12.243 -92.731 1.00 57.50 191 PRO A N 1
ATOM 1414 C CA . PRO A 1 191 ? 67.506 12.813 -92.387 1.00 57.50 191 PRO A CA 1
ATOM 1415 C C . PRO A 1 191 ? 67.424 14.333 -92.554 1.00 57.50 191 PRO A C 1
ATOM 1417 O O . PRO A 1 191 ? 67.092 14.822 -93.634 1.00 57.50 191 PRO A O 1
ATOM 1420 N N . GLU A 1 192 ? 67.710 15.078 -91.485 1.00 54.62 192 GLU A N 1
ATOM 1421 C CA . GLU A 1 192 ? 68.035 16.492 -91.628 1.00 54.62 192 GLU A CA 1
ATOM 1422 C C . GLU A 1 192 ? 69.226 16.613 -92.582 1.00 54.62 192 GLU A C 1
ATOM 1424 O O . GLU A 1 192 ? 70.270 15.979 -92.388 1.00 54.62 192 GLU A O 1
ATOM 1429 N N . ASP A 1 193 ? 69.051 17.432 -93.617 1.00 47.75 193 ASP A N 1
ATOM 1430 C CA . ASP A 1 193 ? 70.108 17.914 -94.494 1.00 47.75 193 ASP A CA 1
ATOM 1431 C C . ASP A 1 193 ? 71.169 18.637 -93.650 1.00 47.75 193 ASP A C 1
ATOM 1433 O O . ASP A 1 193 ? 71.156 19.850 -93.457 1.00 47.75 193 ASP A O 1
ATOM 1437 N N . THR A 1 194 ? 72.135 17.881 -93.142 1.00 46.16 194 THR A N 1
ATOM 1438 C CA . THR A 1 194 ? 73.407 18.417 -92.656 1.00 46.16 194 THR A CA 1
ATOM 1439 C C . THR A 1 194 ? 74.420 18.347 -93.791 1.00 46.16 194 THR A C 1
ATOM 1441 O O . THR A 1 194 ? 75.431 17.653 -93.730 1.00 46.16 194 THR A O 1
ATOM 1444 N N . THR A 1 195 ? 74.149 19.103 -94.858 1.00 41.75 195 THR A N 1
ATOM 1445 C CA . THR A 1 195 ? 75.138 19.402 -95.896 1.00 41.75 195 THR A CA 1
ATOM 1446 C C . THR A 1 195 ? 75.362 20.912 -95.994 1.00 41.75 195 THR A C 1
ATOM 1448 O O . THR A 1 195 ? 74.607 21.617 -96.646 1.00 41.75 195 THR A O 1
ATOM 1451 N N . LYS A 1 196 ? 76.493 21.338 -95.409 1.00 46.56 196 LYS A N 1
ATOM 1452 C CA . LYS A 1 196 ? 77.351 22.488 -95.768 1.00 46.56 196 LYS A CA 1
ATOM 1453 C C . LYS A 1 196 ? 76.799 23.913 -95.608 1.00 46.56 196 LYS A C 1
ATOM 1455 O O . LYS A 1 196 ? 76.118 24.411 -96.487 1.00 46.56 196 LYS A O 1
ATOM 1460 N N . GLU A 1 197 ? 77.398 24.648 -94.667 1.00 38.97 197 GLU A N 1
ATOM 1461 C CA . GLU A 1 197 ? 78.240 25.799 -95.037 1.00 38.97 197 GLU A CA 1
ATOM 1462 C C . GLU A 1 197 ? 79.216 26.160 -93.905 1.00 38.97 197 GLU A C 1
ATOM 1464 O O . GLU A 1 197 ? 78.846 26.673 -92.856 1.00 38.97 197 GLU A O 1
ATOM 1469 N N . GLN A 1 198 ? 80.494 25.853 -94.129 1.00 48.53 198 GLN A N 1
ATOM 1470 C CA . GLN A 1 198 ? 81.628 26.482 -93.455 1.00 48.53 198 GLN A CA 1
ATOM 1471 C C . GLN A 1 198 ? 82.063 27.646 -94.362 1.00 48.53 198 GLN A C 1
ATOM 1473 O O . GLN A 1 198 ? 82.561 27.367 -95.459 1.00 48.53 198 GLN A O 1
ATOM 1478 N N . PRO A 1 199 ? 81.914 28.926 -93.977 1.00 44.59 199 PRO A N 1
ATOM 1479 C CA . PRO A 1 199 ? 82.579 30.011 -94.678 1.00 44.59 199 PRO A CA 1
ATOM 1480 C C . PRO A 1 199 ? 83.986 30.195 -94.109 1.00 44.59 199 PRO A C 1
ATOM 1482 O O . PRO A 1 199 ? 84.182 30.438 -92.920 1.00 44.59 199 PRO A O 1
ATOM 1485 N N . ARG A 1 200 ? 84.950 30.044 -95.016 1.00 46.19 200 ARG A N 1
ATOM 1486 C CA . ARG A 1 200 ? 86.370 30.376 -94.893 1.00 46.19 200 ARG A CA 1
ATOM 1487 C C . ARG A 1 200 ? 86.608 31.762 -94.279 1.00 46.19 200 ARG A C 1
ATOM 1489 O O . ARG A 1 200 ? 86.003 32.739 -94.713 1.00 46.19 200 ARG A O 1
ATOM 1496 N N . GLU A 1 201 ? 87.599 31.835 -93.393 1.00 47.34 201 GLU A N 1
ATOM 1497 C CA . GLU A 1 201 ? 88.439 33.024 -93.205 1.00 47.34 201 GLU A CA 1
ATOM 1498 C C . GLU A 1 201 ? 89.002 33.519 -94.548 1.00 47.34 201 GLU A C 1
ATOM 1500 O O . GLU A 1 201 ? 89.467 32.707 -95.358 1.00 47.34 201 GLU A O 1
ATOM 1505 N N . PRO A 1 202 ? 89.078 34.841 -94.755 1.00 56.69 202 PRO A N 1
ATOM 1506 C CA . PRO A 1 202 ? 90.158 35.440 -95.505 1.00 56.69 202 PRO A CA 1
ATOM 1507 C C . PRO A 1 202 ? 91.113 36.150 -94.544 1.00 56.69 202 PRO A C 1
ATOM 1509 O O . PRO A 1 202 ? 90.778 37.137 -93.892 1.00 56.69 202 PRO A O 1
ATOM 1512 N N . ASP A 1 203 ? 92.317 35.603 -94.502 1.00 54.25 203 ASP A N 1
ATOM 1513 C CA . ASP A 1 203 ? 93.520 36.215 -93.971 1.00 54.25 203 ASP A CA 1
ATOM 1514 C C . ASP A 1 203 ? 93.977 37.382 -94.878 1.00 54.25 203 ASP A C 1
ATOM 1516 O O . ASP A 1 203 ? 93.790 37.334 -96.096 1.00 54.25 203 ASP A O 1
ATOM 1520 N N . SER A 1 204 ? 94.700 38.337 -94.277 1.00 49.31 204 SER A N 1
ATOM 1521 C CA . SER A 1 204 ? 95.613 39.328 -94.896 1.00 49.31 204 SER A CA 1
ATOM 1522 C C . SER A 1 204 ? 95.050 40.615 -95.544 1.00 49.31 204 SER A C 1
ATOM 1524 O O . SER A 1 204 ? 94.753 40.638 -96.738 1.00 49.31 204 SER A O 1
ATOM 1526 N N . GLN A 1 205 ? 95.075 41.738 -94.808 1.00 41.91 205 GLN A N 1
ATOM 1527 C CA . GLN A 1 205 ? 96.076 42.834 -94.915 1.00 41.91 205 GLN A CA 1
ATOM 1528 C C . GLN A 1 205 ? 95.725 44.028 -94.016 1.00 41.91 205 GLN A C 1
ATOM 1530 O O . GLN A 1 205 ? 94.541 44.426 -93.982 1.00 41.91 205 GLN A O 1
#

Secondary structure (DSSP, 8-state):
--------HHHHHHHHHHHHHTTSPPPHHHHHHHHT--HHHHHHHHHHHHHHHHHHHTTSPPPPHHHHHHHHHHHHHHHHHHHHHHHHHHHHHHHHHHHHHHHHHHHHHHHHHHHHHHHHHHHHHHHHHHHHHHHHHHHHHHHHHHHHHHHHHHHHHHHHHHHHHHHHHHHHHHHHHHHHHHHHHHHHHS---------------

Foldseek 3Di:
DDDDPDDDLLVLLLVQCVVCVVPDHDDLVSSCVRSVDDSVSSVVSVVVNVVVVVVVVVPPPDDDVVVVVVVVVVVVVVVVVVVVVVVVVVVVVVVVVVVVVVVVVVVVVVVVVVVVVVVVVVVVVVVVVVVVVVVVVVVVVVVVVVVVVVVVVVVVVVVVVVVVVVVVVVVVVVVVVVVVVVVVVVCVVDPDPPDDDDDDDDDDD

pLDDT: mean 88.68, std 16.15, range [36.78, 98.75]

InterPro domains:
  IPR021104 KfrA, N-terminal DNA-binding domain [PF11740] (10-120)

Radius of gyration: 74.21 Å; chains: 1; bounding box: 138×55×198 Å

Organism: NCBI:txid1529066